Protein AF-0000000080644987 (afdb_homodimer)

Radius of gyration: 19.88 Å; Cα contacts (8 Å, |Δi|>4): 165; chains: 2; bounding box: 46×62×39 Å

Organism: NCBI:txid498743

Nearest PDB structures (foldseek):
  6b87-assembly2_B-3  TM=3.439E-01  e=6.014E+00  synthetic construct
  6b87-assembly1_A-2  TM=3.405E-01  e=9.054E+00  synthetic construct
  6b87-assembly2_B-3  TM=3.438E-01  e=4.815E+00  synthetic construct
  6b87-assembly1_A-2  TM=3.385E-01  e=9.061E+00  synthetic construct

Solvent-accessible surface area (backbone atoms only — not comparable to full-atom values): 11411 Å² total; per-residue (Å²): 131,55,68,70,54,46,42,52,50,42,54,51,45,49,51,49,51,52,50,44,52,52,49,50,50,53,46,50,52,51,50,25,54,47,53,39,51,37,57,75,67,53,33,42,52,71,72,74,27,94,40,66,68,58,43,36,51,75,70,68,41,55,65,72,57,52,53,49,33,42,55,53,44,52,33,37,76,68,69,76,36,54,71,66,54,39,71,72,64,34,65,70,55,50,52,49,53,54,52,56,68,71,96,131,58,67,70,56,47,42,54,48,41,55,51,47,50,51,49,52,52,51,46,53,52,50,52,50,53,46,51,51,52,50,22,55,47,52,40,53,35,57,76,68,51,30,44,53,71,72,75,27,94,38,66,67,56,42,36,54,75,71,70,40,55,66,72,56,52,53,49,34,40,54,53,44,53,33,37,76,68,68,73,37,54,72,68,54,41,72,72,63,34,65,70,55,50,51,50,54,56,54,54,68,73,98

Sequence (206 aa):
MDKKANITTIANLKRGLNKSALFDINNKIQRMKILYEIKQKELSKYDDFANFSDFIKFFEVAKSKAYTYLKIYEKVLDSKVSIDKIKKVGLKRILKDIEGKNSMDKKANITTIANLKRGLNKSALFDINNKIQRMKILYEIKQKELSKYDDFANFSDFIKFFEVAKSKAYTYLKIYEKVLDSKVSIDKIKKVGLKRILKDIEGKNS

Secondary structure (DSSP, 8-state):
--HHHHHHHHHHHHHHHHHHHHHHHHHHHHHHHHHHHHHHTTGGGGGT-SSHHHHHHHTT--HHHHHHHHHHHHHHHTTSS-HHHHHHH-HHHHHHHHHHHH-/--HHHHHHHHHHHHHHHHHHHHHHHHHHHHHHHHHHHHHHTTGGGGGT-SSHHHHHHHTT--HHHHHHHHHHHHHHHTTSS-HHHHHHH-HHHHHHHHHHH--

Structure (mmCIF, N/CA/C/O backbone):
data_AF-0000000080644987-model_v1
#
loop_
_entity.id
_entity.type
_entity.pdbx_description
1 polymer 'Putative plasmid partition protein'
#
loop_
_atom_site.group_PDB
_atom_site.id
_atom_site.type_symbol
_atom_site.label_atom_id
_atom_site.label_alt_id
_atom_site.label_comp_id
_atom_site.label_asym_id
_atom_site.label_entity_id
_atom_site.label_seq_id
_atom_site.pdbx_PDB_ins_code
_atom_site.Cartn_x
_atom_site.Cartn_y
_atom_site.Cartn_z
_atom_site.occupancy
_atom_site.B_iso_or_equiv
_atom_site.auth_seq_id
_atom_site.auth_comp_id
_atom_site.auth_asym_id
_atom_site.auth_atom_id
_atom_site.pdbx_PDB_model_num
ATOM 1 N N . MET A 1 1 ? -4.422 28.156 12.359 1 64.31 1 MET A N 1
ATOM 2 C CA . MET A 1 1 ? -3.887 27.203 13.32 1 64.31 1 MET A CA 1
ATOM 3 C C . MET A 1 1 ? -2.57 27.688 13.906 1 64.31 1 MET A C 1
ATOM 5 O O . MET A 1 1 ? -1.829 28.422 13.25 1 64.31 1 MET A O 1
ATOM 9 N N . ASP A 1 2 ? -2.381 27.422 15.188 1 87.25 2 ASP A N 1
ATOM 10 C CA . ASP A 1 2 ? -1.232 27.828 15.992 1 87.25 2 ASP A CA 1
ATOM 11 C C . ASP A 1 2 ? 0.058 27.203 15.453 1 87.25 2 ASP A C 1
ATOM 13 O O . ASP A 1 2 ? 0.064 26.062 15 1 87.25 2 ASP A O 1
ATOM 17 N N . LYS A 1 3 ? 1.029 28.062 15.281 1 89.94 3 LYS A N 1
ATOM 18 C CA . LYS A 1 3 ? 2.336 27.641 14.773 1 89.94 3 LYS A CA 1
ATOM 19 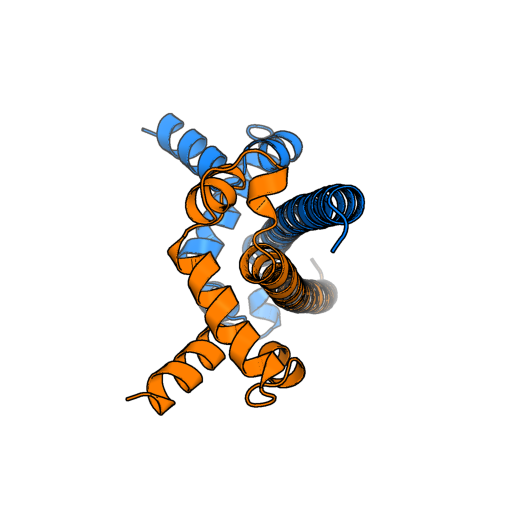C C . LYS A 1 3 ? 2.812 26.375 15.469 1 89.94 3 LYS A C 1
ATOM 21 O O . LYS A 1 3 ? 3.312 25.453 14.82 1 89.94 3 LYS A O 1
ATOM 26 N N . LYS A 1 4 ? 2.686 26.422 16.734 1 91.25 4 LYS A N 1
ATOM 27 C CA . LYS A 1 4 ? 3.109 25.266 17.531 1 91.25 4 LYS A CA 1
ATOM 28 C C . LYS A 1 4 ? 2.316 24.016 17.141 1 91.25 4 LYS A C 1
ATOM 30 O O . LYS A 1 4 ? 2.879 22.922 17.047 1 91.25 4 LYS A O 1
ATOM 35 N N . ALA A 1 5 ? 1.144 24.141 16.875 1 93.31 5 ALA A N 1
ATOM 36 C CA . ALA A 1 5 ? 0.275 23.031 16.469 1 93.31 5 ALA A CA 1
ATOM 37 C C . ALA A 1 5 ? 0.643 22.516 15.086 1 93.31 5 ALA A C 1
ATOM 39 O O . ALA A 1 5 ? 0.653 21.312 14.844 1 93.31 5 ALA A O 1
ATOM 40 N N . ASN A 1 6 ? 0.993 23.406 14.242 1 93.38 6 ASN A N 1
ATOM 41 C CA . ASN A 1 6 ? 1.38 23.031 12.883 1 93.38 6 ASN A CA 1
ATOM 42 C C . ASN A 1 6 ? 2.713 22.297 12.867 1 93.38 6 ASN A C 1
ATOM 44 O O . ASN A 1 6 ? 2.893 21.359 12.086 1 93.38 6 ASN A O 1
ATOM 48 N N . ILE A 1 7 ? 3.561 22.625 13.82 1 94.81 7 ILE A N 1
ATOM 49 C CA . ILE A 1 7 ? 4.855 21.969 13.945 1 94.81 7 ILE A CA 1
ATOM 50 C C . ILE A 1 7 ? 4.66 20.531 14.438 1 94.81 7 ILE A C 1
ATOM 52 O O . ILE A 1 7 ? 5.254 19.594 13.906 1 94.81 7 ILE A O 1
ATOM 56 N N . THR A 1 8 ? 3.816 20.469 15.32 1 95.81 8 THR A N 1
ATOM 57 C CA . THR A 1 8 ? 3.529 19.141 15.852 1 95.81 8 THR A CA 1
ATOM 58 C C . THR A 1 8 ? 2.84 18.281 14.805 1 95.81 8 THR A C 1
ATOM 60 O O . THR A 1 8 ? 3.154 17.094 14.664 1 95.81 8 THR A O 1
ATOM 63 N N . THR A 1 9 ? 1.946 18.859 14.086 1 96.12 9 THR A N 1
ATOM 64 C CA . THR A 1 9 ? 1.196 18.125 13.07 1 96.12 9 THR A CA 1
ATOM 65 C C . THR A 1 9 ? 2.125 17.641 11.961 1 96.12 9 THR A C 1
ATOM 67 O O . THR A 1 9 ? 2.062 16.484 11.555 1 96.12 9 THR A O 1
ATOM 70 N N . ILE A 1 10 ? 3.115 18.516 11.492 1 95.5 10 ILE A N 1
ATOM 71 C CA . ILE A 1 10 ? 4.012 18.125 10.414 1 95.5 10 ILE A CA 1
ATOM 72 C C . ILE A 1 10 ? 4.984 17.047 10.906 1 95.5 10 ILE A C 1
ATOM 74 O O . ILE A 1 10 ? 5.324 16.125 10.164 1 95.5 10 ILE A O 1
ATOM 78 N N . ALA A 1 11 ? 5.324 17.109 12.234 1 95.88 11 ALA A N 1
ATOM 79 C CA . ALA A 1 11 ? 6.195 16.078 12.805 1 95.88 11 ALA A CA 1
ATOM 80 C C . ALA A 1 11 ? 5.512 14.719 12.797 1 95.88 11 ALA A C 1
ATOM 82 O O . ALA A 1 11 ? 6.125 13.711 12.438 1 95.88 11 ALA A O 1
ATOM 83 N N . ASN A 1 12 ? 4.246 14.727 13.102 1 97 12 ASN A N 1
ATOM 84 C CA . ASN A 1 12 ? 3.469 13.492 13.125 1 97 12 ASN A CA 1
ATOM 85 C C . ASN A 1 12 ? 3.248 12.945 11.719 1 97 12 ASN A C 1
ATOM 87 O O . ASN A 1 12 ? 3.336 11.734 11.492 1 97 12 ASN A O 1
ATOM 91 N N . LEU A 1 13 ? 2.963 13.789 10.812 1 96.88 13 LEU A N 1
ATOM 92 C CA . LEU A 1 13 ? 2.725 13.367 9.43 1 96.88 13 LEU A CA 1
ATOM 93 C C . LEU A 1 13 ? 4.004 12.844 8.789 1 96.88 13 LEU A C 1
ATOM 95 O O . LEU A 1 13 ? 3.977 11.859 8.047 1 96.88 13 LEU A O 1
ATOM 99 N N . LYS A 1 14 ? 5.094 13.438 9.141 1 95.69 14 LYS A N 1
ATOM 100 C CA . LYS A 1 14 ? 6.383 12.953 8.656 1 95.69 14 LYS A CA 1
ATOM 101 C C . LYS A 1 14 ? 6.676 11.555 9.203 1 95.69 14 LYS A C 1
ATOM 103 O O . LYS A 1 14 ? 7.172 10.695 8.477 1 95.69 14 LYS A O 1
ATOM 108 N N . ARG A 1 15 ? 6.352 11.422 10.461 1 96.25 15 ARG A N 1
ATOM 109 C CA . ARG A 1 15 ? 6.508 10.102 11.047 1 96.25 15 ARG A CA 1
ATOM 110 C C . ARG A 1 15 ? 5.629 9.078 10.336 1 96.25 15 ARG A C 1
ATOM 112 O O . ARG A 1 15 ? 6.059 7.945 10.094 1 96.25 15 ARG A O 1
ATOM 119 N N . GLY A 1 16 ? 4.465 9.492 9.961 1 96.5 16 GLY A N 1
ATOM 120 C CA . GLY A 1 16 ? 3.561 8.633 9.219 1 96.5 16 GLY A CA 1
ATOM 121 C C . GLY A 1 16 ? 4.078 8.273 7.836 1 96.5 16 GLY A C 1
ATOM 122 O O . GLY A 1 16 ? 3.943 7.133 7.391 1 96.5 16 GLY A O 1
ATOM 123 N N . LEU A 1 17 ? 4.723 9.211 7.188 1 96.12 17 LEU A N 1
ATOM 124 C CA . LEU A 1 17 ? 5.309 8.977 5.871 1 96.12 17 LEU A CA 1
ATOM 125 C C . LEU A 1 17 ? 6.469 7.992 5.965 1 96.12 17 LEU A C 1
ATOM 127 O O . LEU A 1 17 ? 6.586 7.086 5.141 1 96.12 17 LEU A O 1
ATOM 131 N N . ASN A 1 18 ? 7.262 8.227 6.984 1 94.38 18 ASN A N 1
ATOM 132 C CA . ASN A 1 18 ? 8.383 7.32 7.195 1 94.38 18 ASN A CA 1
ATOM 133 C C . ASN A 1 18 ? 7.914 5.902 7.488 1 94.38 18 ASN A C 1
ATOM 135 O O . ASN A 1 18 ? 8.477 4.934 6.965 1 94.38 18 ASN A O 1
ATOM 139 N N . LYS A 1 19 ? 6.922 5.785 8.281 1 95.75 19 LYS A N 1
ATOM 140 C CA . LYS A 1 19 ? 6.355 4.477 8.594 1 95.75 19 LYS A CA 1
ATOM 141 C C . LYS A 1 19 ? 5.781 3.814 7.344 1 95.75 19 LYS A C 1
ATOM 143 O O . LYS A 1 19 ? 5.953 2.613 7.133 1 95.75 19 LYS A O 1
ATOM 148 N N . SER A 1 20 ? 5.113 4.594 6.559 1 95.06 20 SER A N 1
ATOM 149 C CA . SER A 1 20 ? 4.539 4.09 5.316 1 95.06 20 SER A CA 1
ATOM 150 C C . SER A 1 20 ? 5.621 3.59 4.367 1 95.06 20 SER A C 1
ATOM 152 O O . SER A 1 20 ? 5.441 2.574 3.691 1 95.06 20 SER A O 1
ATOM 154 N N . ALA A 1 21 ? 6.711 4.254 4.289 1 93.75 21 ALA A N 1
ATOM 155 C CA . ALA A 1 21 ? 7.824 3.84 3.438 1 93.75 21 ALA A CA 1
ATOM 156 C C . ALA A 1 21 ? 8.422 2.521 3.92 1 93.75 21 ALA A C 1
ATOM 158 O O . ALA A 1 21 ? 8.734 1.641 3.113 1 93.75 21 ALA A O 1
ATOM 159 N N . LEU A 1 22 ? 8.523 2.453 5.238 1 94.31 22 LEU A N 1
ATOM 160 C CA . LEU A 1 22 ? 9.047 1.216 5.809 1 94.31 22 LEU A CA 1
ATOM 161 C C . LEU A 1 22 ? 8.094 0.054 5.555 1 94.31 22 LEU A C 1
ATOM 163 O O . LEU A 1 22 ? 8.531 -1.054 5.234 1 94.31 22 LEU A O 1
ATOM 167 N N . PHE A 1 23 ? 6.836 0.283 5.684 1 95.75 23 PHE A N 1
ATOM 168 C CA . PHE A 1 23 ? 5.824 -0.73 5.402 1 95.75 23 PHE A CA 1
ATOM 169 C C . PHE A 1 23 ? 5.902 -1.184 3.951 1 95.75 23 PHE A C 1
ATOM 171 O O . PHE A 1 23 ? 5.789 -2.377 3.66 1 95.75 23 PHE A O 1
ATOM 178 N N . ASP A 1 24 ? 6.098 -0.239 3.082 1 96.06 24 ASP A N 1
ATOM 179 C CA . ASP A 1 24 ? 6.211 -0.543 1.658 1 96.06 24 ASP A CA 1
ATOM 180 C C . ASP A 1 24 ? 7.387 -1.481 1.391 1 96.06 24 ASP A C 1
ATOM 182 O O . ASP A 1 24 ? 7.238 -2.486 0.691 1 96.06 24 ASP A O 1
ATOM 186 N N . ILE A 1 25 ? 8.516 -1.214 1.954 1 96.62 25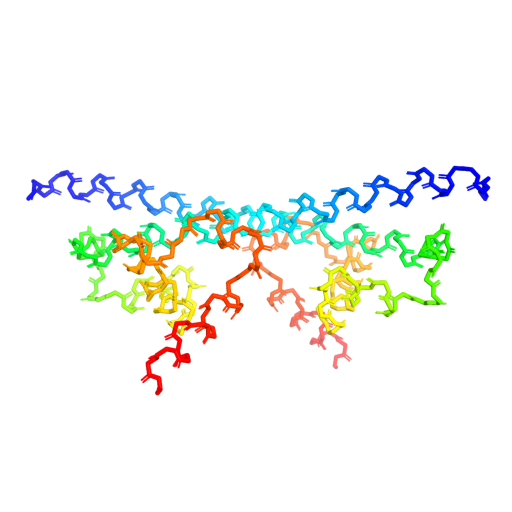 ILE A N 1
ATOM 187 C CA . ILE A 1 25 ? 9.719 -2 1.724 1 96.62 25 ILE A CA 1
ATOM 188 C C . ILE A 1 25 ? 9.547 -3.396 2.316 1 96.62 25 ILE A C 1
ATOM 190 O O . ILE A 1 25 ? 9.914 -4.395 1.692 1 96.62 25 ILE A O 1
ATOM 194 N N . ASN A 1 26 ? 8.945 -3.457 3.537 1 97.06 26 ASN A N 1
ATOM 195 C CA . ASN A 1 26 ? 8.711 -4.754 4.164 1 97.06 26 ASN A CA 1
ATOM 196 C C . ASN A 1 26 ? 7.734 -5.598 3.352 1 97.06 26 ASN A C 1
ATOM 198 O O . ASN A 1 26 ? 7.898 -6.812 3.24 1 97.06 26 ASN A O 1
ATOM 202 N N . ASN A 1 27 ? 6.75 -4.938 2.85 1 97.25 27 ASN A N 1
ATOM 203 C CA . ASN A 1 27 ? 5.785 -5.625 1.999 1 97.25 27 ASN A CA 1
ATOM 204 C C . ASN A 1 27 ? 6.441 -6.172 0.733 1 97.25 27 ASN A C 1
ATOM 206 O O . ASN A 1 27 ? 6.156 -7.293 0.314 1 97.25 27 ASN A O 1
ATOM 210 N N . LYS A 1 28 ? 7.34 -5.457 0.137 1 97.19 28 LYS A N 1
ATOM 211 C CA . LYS A 1 28 ? 8.055 -5.883 -1.062 1 97.19 28 LYS A CA 1
ATOM 212 C C . LYS A 1 28 ? 8.969 -7.066 -0.765 1 97.19 28 LYS A C 1
ATOM 214 O O . LYS A 1 28 ? 9.055 -8.008 -1.561 1 97.19 28 LYS A O 1
ATOM 219 N N . ILE A 1 29 ? 9.586 -7.023 0.383 1 98 29 ILE A N 1
ATOM 220 C CA . ILE A 1 29 ? 10.453 -8.125 0.79 1 98 29 ILE A CA 1
ATOM 221 C C . ILE A 1 29 ? 9.633 -9.391 0.972 1 98 29 ILE A C 1
ATOM 223 O O . ILE A 1 29 ? 10.031 -10.469 0.526 1 98 29 ILE A O 1
ATOM 227 N N . GLN A 1 30 ? 8.508 -9.266 1.562 1 97.56 30 GLN A N 1
ATOM 228 C CA . GLN A 1 30 ? 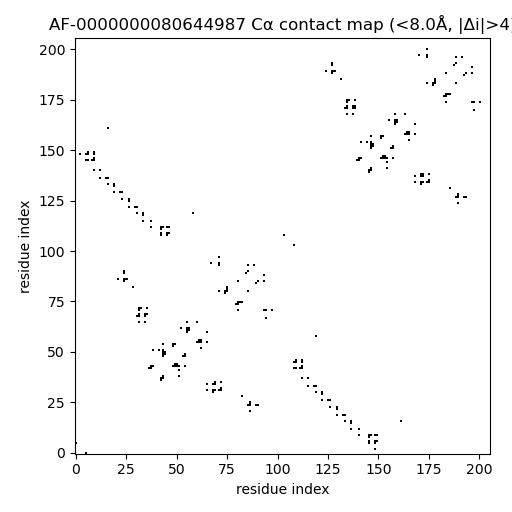7.613 -10.406 1.722 1 97.56 30 GLN A CA 1
ATOM 229 C C . GLN A 1 30 ? 7.18 -10.961 0.367 1 97.56 30 GLN A C 1
ATOM 231 O O . GLN A 1 30 ? 7.137 -12.172 0.17 1 97.56 30 GLN A O 1
ATOM 236 N N . ARG A 1 31 ? 6.883 -10.094 -0.557 1 97.44 31 ARG A N 1
ATOM 237 C CA . ARG A 1 31 ? 6.477 -10.516 -1.894 1 97.44 31 ARG A CA 1
ATOM 238 C C . ARG A 1 31 ? 7.609 -11.234 -2.611 1 97.44 31 ARG A C 1
ATOM 240 O O . ARG A 1 31 ? 7.379 -12.219 -3.32 1 97.44 31 ARG A O 1
ATOM 247 N N . MET A 1 32 ? 8.805 -10.773 -2.402 1 98.12 32 MET A N 1
ATOM 248 C CA . MET A 1 32 ? 9.969 -11.43 -2.984 1 98.12 32 MET A CA 1
ATOM 249 C C . MET A 1 32 ? 10.078 -12.875 -2.498 1 98.12 32 ME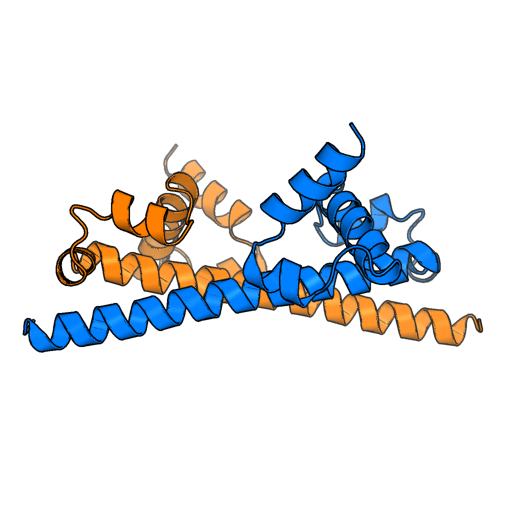T A C 1
ATOM 251 O O . MET A 1 32 ? 10.281 -13.789 -3.299 1 98.12 32 MET A O 1
ATOM 255 N N . LYS A 1 33 ? 9.883 -13.016 -1.229 1 98.06 33 LYS A N 1
ATOM 256 C CA . LYS A 1 33 ? 9.969 -14.344 -0.625 1 98.06 33 LYS A CA 1
ATOM 257 C C . LYS A 1 33 ? 8.898 -15.273 -1.183 1 98.06 33 LYS A C 1
ATOM 259 O O . LY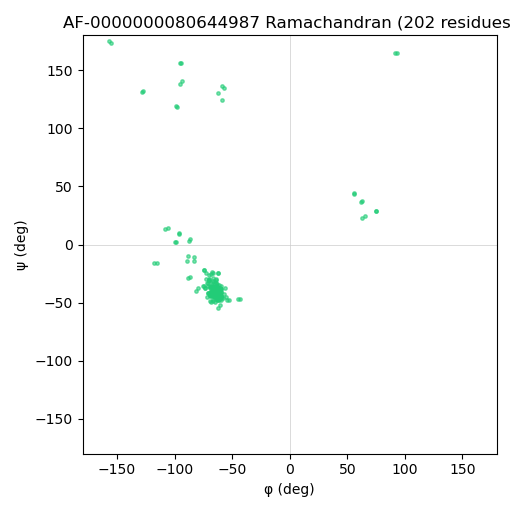S A 1 33 ? 9.188 -16.422 -1.546 1 98.06 33 LYS A O 1
ATOM 264 N N . ILE A 1 34 ? 7.723 -14.766 -1.276 1 98.44 34 ILE A N 1
ATOM 265 C CA . ILE A 1 34 ? 6.582 -15.547 -1.734 1 98.44 34 ILE A CA 1
ATOM 266 C C . ILE A 1 34 ? 6.789 -15.961 -3.189 1 98.44 34 ILE A C 1
ATOM 268 O O . ILE A 1 34 ? 6.656 -17.141 -3.533 1 98.44 34 ILE A O 1
ATOM 272 N N . LEU A 1 35 ? 7.141 -15.039 -4.043 1 98.31 35 LEU A N 1
ATOM 273 C CA . LEU A 1 35 ? 7.32 -15.305 -5.465 1 98.31 35 LEU A CA 1
ATOM 274 C C . LEU A 1 35 ? 8.469 -16.281 -5.691 1 98.31 35 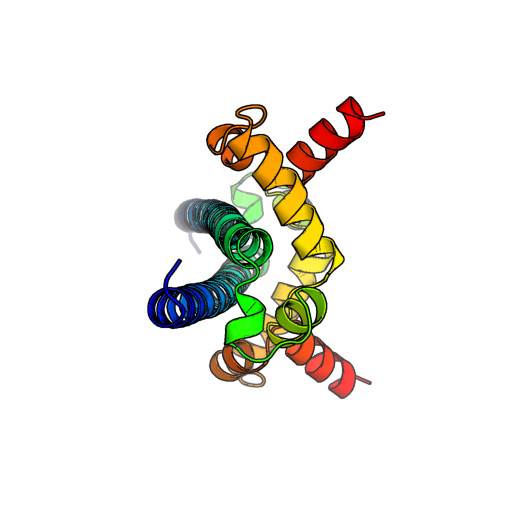LEU A C 1
ATOM 276 O O . LEU A 1 35 ? 8.391 -17.156 -6.559 1 98.31 35 LEU A O 1
ATOM 280 N N . TYR A 1 36 ? 9.477 -16.125 -4.918 1 98.44 36 TYR A N 1
ATOM 281 C CA . TYR A 1 36 ? 10.617 -17.016 -5.047 1 98.44 36 TYR A CA 1
ATOM 282 C C . TYR A 1 36 ? 10.219 -18.453 -4.73 1 98.44 36 TYR A C 1
ATOM 284 O O . TYR A 1 36 ? 10.555 -19.375 -5.477 1 98.44 36 TYR A O 1
ATOM 292 N N . GLU A 1 37 ? 9.547 -18.625 -3.699 1 97.75 37 GLU A N 1
ATOM 293 C CA . GLU A 1 37 ? 9.133 -19.969 -3.312 1 97.75 37 GLU A CA 1
ATOM 294 C C . GLU A 1 37 ? 8.219 -20.594 -4.367 1 97.75 37 GLU A C 1
ATOM 296 O O . GLU A 1 37 ? 8.383 -21.75 -4.727 1 97.75 37 GLU A O 1
ATOM 301 N N . ILE A 1 38 ? 7.293 -19.797 -4.832 1 97.88 38 ILE A N 1
ATOM 302 C CA . ILE A 1 38 ? 6.363 -20.297 -5.844 1 97.88 38 ILE A CA 1
ATOM 303 C C . ILE A 1 38 ? 7.133 -20.734 -7.086 1 97.88 38 ILE A C 1
ATOM 305 O O . ILE A 1 38 ? 6.871 -21.797 -7.645 1 97.88 38 ILE A O 1
ATOM 309 N N . LYS A 1 39 ? 8.023 -19.922 -7.492 1 97.44 39 LYS A N 1
ATOM 310 C CA . LYS A 1 39 ? 8.781 -20.219 -8.703 1 97.44 39 LYS A CA 1
ATOM 311 C C . LYS A 1 39 ? 9.719 -21.406 -8.492 1 97.44 39 LYS A C 1
ATOM 313 O O . LYS A 1 39 ? 9.75 -22.328 -9.305 1 97.44 39 LYS A O 1
ATOM 318 N N . GLN A 1 40 ? 10.469 -21.406 -7.445 1 95.81 40 GLN A N 1
ATOM 319 C CA . GLN A 1 40 ? 11.5 -22.406 -7.188 1 95.81 40 GLN A CA 1
ATOM 320 C C . GLN A 1 40 ? 10.891 -23.797 -7.066 1 95.81 40 GLN A C 1
ATOM 322 O O . GLN A 1 40 ? 11.445 -24.766 -7.586 1 95.81 40 GLN A O 1
ATOM 327 N N . LYS A 1 41 ? 9.789 -23.891 -6.508 1 95.12 41 LYS A N 1
ATOM 328 C CA . LYS A 1 41 ? 9.172 -25.188 -6.273 1 95.12 41 LYS A CA 1
ATOM 329 C C . LYS A 1 41 ? 8.109 -25.484 -7.328 1 95.12 41 LYS A C 1
ATOM 331 O O . LYS A 1 41 ? 7.363 -26.469 -7.203 1 95.12 41 LYS A O 1
ATOM 336 N N . GLU A 1 42 ? 7.922 -24.578 -8.32 1 96.12 42 GLU A N 1
ATOM 337 C CA . GLU A 1 42 ? 6.961 -24.719 -9.414 1 96.12 42 GLU A CA 1
ATOM 338 C C . GLU A 1 42 ? 5.547 -24.938 -8.883 1 96.12 42 GLU A C 1
ATOM 340 O O . GLU A 1 42 ? 4.816 -25.797 -9.367 1 96.12 42 GLU A O 1
ATOM 345 N N . LEU A 1 43 ? 5.176 -24.156 -7.883 1 96.44 43 LEU A N 1
ATOM 346 C CA . LEU A 1 43 ? 3.934 -24.375 -7.152 1 96.44 43 LEU A CA 1
ATOM 347 C C . LEU A 1 43 ? 2.729 -23.938 -7.977 1 96.44 43 LEU A C 1
ATOM 349 O O . LEU A 1 43 ? 1.604 -24.375 -7.723 1 96.44 43 LEU A O 1
ATOM 353 N N . SER A 1 44 ? 2.857 -23.109 -8.914 1 94.25 44 SER A N 1
ATOM 354 C CA . SER A 1 44 ? 1.751 -22.609 -9.719 1 94.25 44 SER A CA 1
ATOM 355 C C . SER A 1 44 ? 1.07 -23.734 -10.484 1 94.25 44 SER A C 1
ATOM 357 O O . SER A 1 44 ? -0.115 -23.641 -10.812 1 94.25 44 SER A O 1
ATOM 359 N N . LYS A 1 45 ? 1.756 -24.781 -10.727 1 94.62 45 LYS A N 1
ATOM 360 C CA . LYS A 1 45 ? 1.209 -25.922 -11.461 1 94.62 45 LYS A CA 1
ATOM 361 C C . LYS A 1 45 ? 0.121 -26.625 -10.648 1 94.62 45 LYS A C 1
ATOM 363 O O . LYS A 1 45 ? -0.805 -27.203 -11.219 1 94.62 45 LYS A O 1
ATOM 368 N N . TYR A 1 46 ? 0.142 -26.484 -9.398 1 92.94 46 TYR A N 1
ATOM 369 C CA . TYR A 1 46 ? -0.838 -27.109 -8.516 1 92.94 46 TYR A CA 1
ATOM 370 C C . TYR A 1 46 ? -2.105 -26.266 -8.43 1 92.94 46 TYR A C 1
ATOM 372 O O . TYR A 1 46 ? -3.107 -26.703 -7.852 1 92.94 46 TYR A O 1
ATOM 380 N N . ASP A 1 47 ? -1.97 -25.094 -8.891 1 91.06 47 ASP A N 1
ATOM 381 C CA . ASP A 1 47 ? -3.123 -24.219 -9.008 1 91.06 47 ASP A CA 1
ATOM 382 C C . ASP A 1 47 ? -3.566 -24.078 -10.461 1 91.06 47 ASP A C 1
ATOM 384 O O . ASP A 1 47 ? -4.203 -23.078 -10.828 1 91.06 47 ASP A O 1
ATOM 388 N N . ASP A 1 48 ? -3.131 -24.875 -11.344 1 90.88 48 ASP A N 1
ATOM 389 C CA . ASP A 1 48 ? -3.559 -25.062 -12.719 1 90.88 48 ASP A CA 1
ATOM 390 C C . ASP A 1 48 ? -3.078 -23.922 -13.609 1 90.88 48 ASP A C 1
ATOM 392 O O . ASP A 1 48 ? -3.783 -23.516 -14.531 1 90.88 48 ASP A O 1
ATOM 396 N N . PHE A 1 49 ? -2.018 -23.406 -13.219 1 94.69 49 PHE A N 1
ATOM 397 C CA . PHE A 1 49 ? -1.356 -22.5 -14.141 1 94.69 49 PHE A CA 1
ATOM 398 C C . PHE A 1 49 ? -0.311 -23.219 -14.977 1 94.69 49 PHE A C 1
ATOM 400 O O . PHE A 1 49 ? 0.405 -24.094 -14.469 1 94.69 49 PHE A O 1
ATOM 407 N N . ALA A 1 50 ? -0.255 -22.828 -16.25 1 92.62 50 ALA A N 1
ATOM 408 C CA . ALA A 1 50 ? 0.676 -23.484 -17.172 1 92.62 50 ALA A CA 1
ATOM 409 C C . ALA A 1 50 ? 2.121 -23.141 -16.828 1 92.62 50 ALA A C 1
ATOM 411 O O . ALA A 1 50 ? 3.018 -23.969 -16.969 1 92.62 50 ALA A O 1
ATOM 412 N N . ASN A 1 51 ? 2.285 -21.922 -16.391 1 95 51 ASN A N 1
ATOM 413 C CA . ASN A 1 51 ? 3.623 -21.453 -16.031 1 95 51 ASN A CA 1
ATOM 414 C C . ASN A 1 51 ? 3.568 -20.281 -15.062 1 95 51 ASN A C 1
ATOM 416 O O . ASN A 1 51 ? 2.488 -19.781 -14.75 1 95 51 ASN A O 1
ATOM 420 N N . PHE A 1 52 ? 4.777 -19.891 -14.617 1 96.5 52 PHE A N 1
ATOM 421 C CA . PHE A 1 52 ? 4.918 -18.844 -13.625 1 96.5 52 PHE A CA 1
ATOM 422 C C . PHE A 1 52 ? 4.418 -17.516 -14.172 1 96.5 52 PHE A C 1
ATOM 424 O O . PHE A 1 52 ? 3.742 -16.75 -13.469 1 96.5 52 PHE A O 1
ATOM 431 N N . SER A 1 53 ? 4.625 -17.25 -15.398 1 95.75 53 SER A N 1
ATOM 432 C CA . SER A 1 53 ? 4.227 -15.992 -16.031 1 95.75 53 SER A CA 1
ATOM 433 C C . SER A 1 53 ? 2.711 -15.82 -16.031 1 95.75 53 SER A C 1
ATOM 435 O O . SER A 1 53 ? 2.205 -14.734 -15.75 1 95.75 53 SER A O 1
ATOM 437 N N . ASP A 1 54 ? 2.033 -16.891 -16.234 1 95.69 54 ASP A N 1
ATOM 438 C CA . ASP A 1 54 ? 0.575 -16.844 -16.188 1 95.69 54 ASP A CA 1
ATOM 439 C C . ASP A 1 54 ? 0.069 -16.562 -14.781 1 95.69 54 ASP A C 1
ATOM 441 O O . ASP A 1 54 ? -0.912 -15.844 -14.594 1 95.69 54 ASP A O 1
ATOM 445 N N . PHE A 1 55 ? 0.75 -17.203 -13.898 1 97.19 55 PHE A N 1
ATOM 446 C CA . PHE A 1 55 ? 0.386 -17.031 -12.492 1 97.19 55 PHE A CA 1
ATOM 447 C C . PHE A 1 55 ? 0.522 -15.578 -12.07 1 97.19 55 PHE A C 1
ATOM 449 O O . PHE A 1 55 ? -0.429 -14.984 -11.555 1 97.19 55 PHE A O 1
ATOM 456 N N . ILE A 1 56 ? 1.673 -14.945 -12.32 1 96.69 56 ILE A N 1
ATOM 457 C CA . ILE A 1 56 ? 1.906 -13.594 -11.828 1 96.69 56 ILE A CA 1
ATOM 458 C C . ILE A 1 56 ? 1.018 -12.609 -12.586 1 96.69 56 ILE A C 1
ATOM 460 O O . ILE A 1 56 ? 0.576 -11.602 -12.016 1 96.69 56 ILE A O 1
ATOM 464 N N . LYS A 1 57 ? 0.644 -12.922 -13.789 1 93.19 57 LYS A N 1
ATOM 465 C CA . LYS A 1 57 ? -0.315 -12.109 -14.523 1 93.19 57 LYS A CA 1
ATOM 466 C C . LYS A 1 57 ? -1.682 -12.117 -13.844 1 93.19 57 LYS A C 1
ATOM 468 O O . LYS A 1 57 ? -2.324 -11.07 -13.711 1 93.19 57 LYS A O 1
ATOM 473 N N . PHE A 1 58 ? -2.107 -13.281 -13.406 1 92.56 58 PHE A N 1
ATOM 474 C CA . PHE A 1 58 ? -3.393 -13.445 -12.734 1 92.56 58 PHE A CA 1
ATOM 475 C C . PHE A 1 58 ? -3.441 -12.625 -11.453 1 92.56 58 PHE A C 1
ATOM 477 O O . PHE A 1 58 ? -4.465 -12.008 -11.141 1 92.56 58 PHE A O 1
ATOM 484 N N . PHE A 1 59 ? -2.336 -12.523 -10.812 1 91.31 59 PHE A N 1
ATOM 485 C CA . PHE A 1 59 ? -2.271 -11.812 -9.539 1 91.31 59 PHE A CA 1
ATOM 486 C C . PHE A 1 59 ? -1.812 -10.375 -9.742 1 91.31 59 PHE A C 1
ATOM 488 O O . PHE A 1 59 ? -1.445 -9.688 -8.789 1 91.31 59 PHE A O 1
ATOM 495 N N . GLU A 1 60 ? -1.749 -9.992 -10.977 1 88.88 60 GLU A N 1
ATOM 496 C CA . GLU A 1 60 ? -1.5 -8.609 -11.375 1 88.88 60 GLU A CA 1
ATOM 497 C C . GLU A 1 60 ? -0.13 -8.133 -10.898 1 88.88 60 GLU A C 1
ATOM 499 O O . GLU A 1 60 ? 0.009 -7.008 -10.422 1 88.88 60 GLU A O 1
ATOM 504 N N . VAL A 1 61 ? 0.803 -9.047 -10.953 1 92.88 61 VAL A N 1
ATOM 505 C CA . VAL A 1 61 ? 2.203 -8.688 -10.758 1 92.88 61 VAL A CA 1
ATOM 506 C C . VAL A 1 61 ? 2.891 -8.547 -12.117 1 92.88 61 VAL A C 1
ATOM 508 O O . VAL A 1 61 ? 2.91 -9.492 -12.906 1 92.88 61 VAL A O 1
ATOM 511 N N . ALA A 1 62 ? 3.396 -7.344 -12.367 1 92.81 62 ALA A N 1
ATOM 512 C CA . ALA A 1 62 ? 4.121 -7.145 -13.617 1 92.81 62 ALA A CA 1
ATOM 513 C C . ALA A 1 62 ? 5.309 -8.094 -13.719 1 92.81 62 ALA A C 1
ATOM 515 O O . ALA A 1 62 ? 6.023 -8.312 -12.734 1 92.81 62 ALA A O 1
ATOM 516 N N . LYS A 1 63 ? 5.457 -8.664 -14.914 1 95.31 63 LYS A N 1
ATOM 517 C CA . LYS A 1 63 ? 6.531 -9.625 -15.156 1 95.31 63 LYS A CA 1
ATOM 518 C C . LYS A 1 63 ? 7.891 -9.031 -14.789 1 95.31 63 LYS A C 1
ATOM 520 O O . LYS A 1 63 ? 8.68 -9.672 -14.086 1 95.31 63 LYS A O 1
ATOM 525 N N . SER A 1 64 ? 8.188 -7.797 -15.25 1 95.25 64 SER A N 1
ATOM 526 C CA . SER A 1 64 ? 9.469 -7.152 -14.984 1 95.25 64 SER A CA 1
ATOM 527 C C . SER A 1 64 ? 9.703 -6.988 -13.492 1 95.25 64 SER A C 1
ATOM 529 O O . SER A 1 64 ? 10.805 -7.25 -13 1 95.25 64 SER A O 1
ATOM 531 N N . LYS A 1 65 ? 8.711 -6.621 -12.703 1 94.69 65 LYS A N 1
ATOM 532 C CA . LYS A 1 65 ? 8.812 -6.473 -11.258 1 94.69 65 LYS A CA 1
ATOM 533 C C . LYS A 1 65 ? 9.07 -7.816 -10.578 1 94.69 65 LYS A C 1
ATOM 535 O O . LYS A 1 65 ? 9.93 -7.922 -9.703 1 94.69 65 LYS A O 1
ATOM 540 N N . ALA A 1 66 ? 8.258 -8.867 -11.062 1 97.25 66 ALA A N 1
ATOM 541 C CA . ALA A 1 66 ? 8.422 -10.195 -10.484 1 97.25 66 ALA A CA 1
ATOM 542 C C . ALA A 1 66 ? 9.852 -10.695 -10.648 1 97.25 66 ALA A C 1
ATOM 544 O O . ALA A 1 66 ? 10.453 -11.203 -9.703 1 97.25 66 ALA A O 1
ATOM 545 N N . TYR A 1 67 ? 10.406 -10.547 -11.82 1 96.5 67 TYR A N 1
ATOM 546 C CA . TYR A 1 67 ? 11.742 -11.078 -12.078 1 96.5 67 TYR A CA 1
ATOM 547 C C . TYR A 1 67 ? 12.805 -10.25 -11.375 1 96.5 67 TYR A C 1
ATOM 549 O O . TYR A 1 67 ? 13.844 -10.773 -10.969 1 96.5 67 TYR A O 1
ATOM 557 N N . THR A 1 68 ? 12.602 -8.945 -11.164 1 97 68 THR A N 1
ATOM 558 C CA . THR A 1 68 ? 13.477 -8.125 -10.336 1 97 68 THR A CA 1
ATOM 559 C C . THR A 1 68 ? 13.469 -8.617 -8.891 1 97 68 THR A C 1
ATOM 561 O O . THR A 1 68 ? 14.523 -8.742 -8.266 1 97 68 THR A O 1
ATOM 564 N N . TYR A 1 69 ? 12.273 -8.836 -8.414 1 97.88 69 TYR A N 1
ATOM 565 C CA . TYR A 1 69 ? 12.148 -9.375 -7.066 1 97.88 69 TYR A CA 1
ATOM 566 C C . TYR A 1 69 ? 12.93 -10.672 -6.922 1 97.88 69 TYR A C 1
ATOM 568 O O . TYR A 1 69 ? 13.656 -10.867 -5.945 1 97.88 69 TYR A O 1
ATOM 576 N N . LEU A 1 70 ? 12.797 -11.586 -7.934 1 98.31 70 LEU A N 1
ATOM 577 C CA . LEU A 1 70 ? 13.492 -12.859 -7.898 1 98.31 70 LEU A CA 1
ATOM 578 C C . LEU A 1 70 ? 15.008 -12.656 -7.895 1 98.31 70 LEU A C 1
ATOM 580 O O . LEU A 1 70 ? 15.727 -13.297 -7.121 1 98.31 70 LEU A O 1
ATOM 584 N N . LYS A 1 71 ? 15.453 -11.695 -8.734 1 97.25 71 LYS A N 1
ATOM 585 C CA . LYS A 1 71 ? 16.875 -11.406 -8.844 1 97.25 71 LYS A CA 1
ATOM 586 C C . LYS A 1 71 ? 17.438 -10.891 -7.52 1 97.25 71 LYS A C 1
ATOM 588 O O . LYS A 1 71 ? 18.469 -11.367 -7.051 1 97.25 71 LYS A O 1
ATOM 593 N N . ILE A 1 72 ? 16.781 -10.039 -6.867 1 98.44 72 ILE A N 1
ATOM 594 C CA . ILE A 1 72 ? 17.234 -9.453 -5.609 1 98.44 72 ILE A CA 1
ATOM 595 C C . ILE A 1 72 ? 17.219 -10.516 -4.508 1 98.44 72 ILE A C 1
ATOM 597 O O . ILE A 1 72 ? 18.172 -10.648 -3.748 1 98.44 72 ILE A O 1
ATOM 601 N N . TYR A 1 73 ? 16.188 -11.234 -4.488 1 98.31 73 TYR A N 1
ATOM 602 C CA . TYR A 1 73 ? 16.047 -12.203 -3.404 1 98.31 73 TYR A CA 1
ATOM 603 C C . TYR A 1 73 ? 17.094 -13.305 -3.525 1 98.31 73 TYR A C 1
ATOM 605 O O . TYR A 1 73 ? 17.578 -13.82 -2.516 1 98.31 73 TYR A O 1
ATOM 613 N N . GLU A 1 74 ? 17.406 -13.703 -4.703 1 98.06 74 GLU A N 1
ATOM 614 C CA . GLU A 1 74 ? 18.484 -14.68 -4.902 1 98.06 74 GLU A CA 1
ATOM 615 C C . GLU A 1 74 ? 19.781 -14.188 -4.293 1 98.06 74 GLU A C 1
ATOM 617 O O . GLU A 1 74 ? 20.547 -14.969 -3.717 1 98.06 74 GLU A O 1
ATOM 622 N N . LYS A 1 75 ? 20.047 -12.844 -4.395 1 97.94 75 LYS A N 1
ATOM 623 C CA . LYS A 1 75 ? 21.25 -12.266 -3.799 1 97.94 75 LYS A CA 1
ATOM 624 C C . LYS A 1 75 ? 21.156 -12.266 -2.275 1 97.94 75 LYS A C 1
ATOM 626 O O . LYS A 1 75 ? 22.172 -12.375 -1.59 1 97.94 75 LYS A O 1
ATOM 631 N N . VAL A 1 76 ? 19.969 -12.164 -1.74 1 98.31 76 VAL A N 1
ATOM 632 C CA . VAL A 1 76 ? 19.766 -12.258 -0.3 1 98.31 76 VAL A CA 1
ATOM 633 C C . VAL A 1 76 ? 20.094 -13.672 0.178 1 98.31 76 VAL A C 1
ATOM 635 O O . VAL A 1 76 ? 20.828 -13.844 1.154 1 98.31 76 VAL A O 1
ATOM 638 N N . LEU A 1 77 ? 19.562 -14.625 -0.563 1 97.75 77 LEU A N 1
ATOM 639 C CA . LEU A 1 77 ? 19.766 -16.016 -0.189 1 97.75 77 LEU A CA 1
ATOM 640 C C . LEU A 1 77 ? 21.25 -16.391 -0.269 1 97.75 77 LEU A C 1
ATOM 642 O O . LEU A 1 77 ? 21.734 -17.188 0.529 1 97.75 77 LEU A O 1
ATOM 646 N N . ASP A 1 78 ? 21.969 -15.727 -1.18 1 97.06 78 ASP A N 1
ATOM 647 C CA . ASP A 1 78 ? 23.391 -15.977 -1.356 1 97.06 78 ASP A CA 1
ATOM 648 C C . ASP A 1 78 ? 24.219 -15.117 -0.404 1 97.06 78 ASP A C 1
ATOM 650 O O . ASP A 1 78 ? 25.453 -15.102 -0.489 1 97.06 78 ASP A O 1
ATOM 654 N N . SER A 1 79 ? 23.562 -14.344 0.516 1 96.81 79 SER A N 1
ATOM 655 C CA . SER A 1 79 ? 24.172 -13.5 1.536 1 96.81 79 SER A CA 1
ATOM 656 C C . SER A 1 79 ? 25 -12.383 0.906 1 96.81 79 SER A C 1
ATOM 658 O O . SER A 1 79 ? 25.953 -11.875 1.523 1 96.81 79 SER A O 1
ATOM 660 N N . LYS A 1 80 ? 24.688 -12.039 -0.362 1 96.75 80 LYS A N 1
ATOM 661 C CA . LYS A 1 80 ? 25.359 -10.93 -1.036 1 96.75 80 LYS A CA 1
ATOM 662 C C . LYS A 1 80 ? 24.672 -9.602 -0.726 1 96.75 80 LYS A C 1
ATOM 664 O O . LYS A 1 80 ? 25.297 -8.547 -0.81 1 96.75 80 LYS A O 1
ATOM 669 N N . VAL A 1 81 ? 23.406 -9.727 -0.455 1 97.75 81 VAL A N 1
ATOM 670 C CA . VAL A 1 81 ? 22.609 -8.578 -0.034 1 97.75 81 VAL A CA 1
ATOM 671 C C . VAL A 1 81 ? 21.859 -8.914 1.25 1 97.75 81 VAL A C 1
ATOM 673 O O . VAL A 1 81 ? 21.266 -9.992 1.364 1 97.75 81 VAL A O 1
ATOM 676 N N . SER A 1 82 ? 21.938 -8.039 2.205 1 9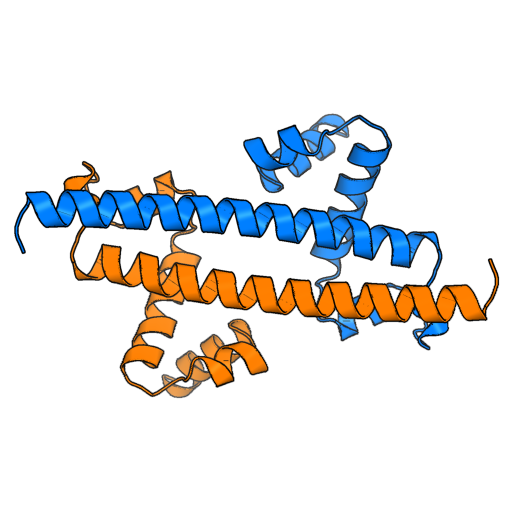7.88 82 SER A N 1
ATOM 677 C CA . SER A 1 82 ? 21.172 -8.281 3.42 1 97.88 82 SER A CA 1
ATOM 678 C C . SER A 1 82 ? 19.828 -7.582 3.369 1 97.88 82 SER A C 1
ATOM 680 O O . SER A 1 82 ? 19.688 -6.535 2.732 1 97.88 82 SER A O 1
ATOM 682 N N . ILE A 1 83 ? 18.875 -8.094 4.137 1 97.88 83 ILE A N 1
ATOM 683 C CA . ILE A 1 83 ? 17.547 -7.504 4.266 1 97.88 83 ILE A CA 1
ATOM 684 C C . ILE A 1 83 ? 17.656 -6.117 4.895 1 97.88 83 ILE A C 1
ATOM 686 O O . ILE A 1 83 ? 16.953 -5.184 4.484 1 97.88 83 ILE A O 1
ATOM 690 N N . ASP A 1 84 ? 18.641 -5.953 5.824 1 97.31 84 ASP A N 1
ATOM 691 C CA . ASP A 1 84 ? 18.844 -4.668 6.484 1 97.31 84 ASP A CA 1
ATOM 692 C C . ASP A 1 84 ? 19.312 -3.607 5.496 1 97.31 84 ASP A C 1
ATOM 694 O O . ASP A 1 84 ? 18.906 -2.447 5.578 1 97.31 84 ASP A O 1
ATOM 698 N N . LYS A 1 85 ? 20.188 -4.004 4.625 1 97.5 85 LYS A N 1
ATOM 699 C CA . LYS A 1 85 ? 20.641 -3.072 3.598 1 97.5 85 LYS A CA 1
ATOM 700 C C . LYS A 1 85 ? 19.484 -2.646 2.691 1 97.5 85 LYS A C 1
ATOM 702 O O . LYS A 1 85 ? 19.375 -1.474 2.33 1 97.5 85 LYS A O 1
ATOM 707 N N . ILE A 1 86 ? 18.609 -3.568 2.33 1 97.94 86 ILE A N 1
ATOM 708 C CA . ILE A 1 86 ? 17.453 -3.258 1.495 1 97.94 86 ILE A CA 1
ATOM 709 C C . ILE A 1 86 ? 16.578 -2.225 2.195 1 97.94 86 ILE A C 1
ATOM 711 O O . ILE A 1 86 ? 16.141 -1.246 1.581 1 97.94 86 ILE A O 1
ATOM 715 N N . LYS A 1 87 ? 16.359 -2.422 3.504 1 96.56 87 LYS A N 1
ATOM 716 C CA . LYS A 1 87 ? 15.508 -1.516 4.273 1 96.56 87 LYS A CA 1
ATOM 717 C C . LYS A 1 87 ? 16.141 -0.13 4.375 1 96.56 87 LYS A C 1
ATOM 719 O O . LYS A 1 87 ? 15.43 0.88 4.391 1 96.56 87 LYS A O 1
ATOM 724 N N . LYS A 1 88 ? 17.422 -0.059 4.387 1 95.19 88 LYS A N 1
ATOM 725 C CA . LYS A 1 88 ? 18.141 1.192 4.59 1 95.19 88 LYS A CA 1
ATOM 726 C C . LYS A 1 88 ? 18.234 1.991 3.293 1 95.19 88 LYS A C 1
ATOM 728 O O . LYS A 1 88 ? 18.062 3.211 3.295 1 95.19 88 LYS A O 1
ATOM 733 N N . VAL A 1 89 ? 18.469 1.301 2.152 1 94.62 89 VAL A N 1
ATOM 734 C CA . VAL A 1 89 ? 18.844 2.092 0.982 1 94.62 89 VAL A CA 1
ATOM 735 C C . VAL A 1 89 ? 17.75 1.971 -0.087 1 94.62 89 VAL A C 1
ATOM 737 O O . VAL A 1 89 ? 17.75 2.73 -1.06 1 94.62 89 VAL A O 1
ATOM 740 N N . GLY A 1 90 ? 16.797 0.962 0.001 1 93.5 90 GLY A N 1
ATOM 741 C CA . GLY A 1 90 ? 15.703 0.798 -0.945 1 93.5 90 GLY A CA 1
ATOM 742 C C . GLY A 1 90 ? 16.047 -0.129 -2.096 1 93.5 90 GLY A C 1
ATOM 743 O O . GLY A 1 90 ? 17.219 -0.452 -2.312 1 93.5 90 GLY A O 1
ATOM 744 N N . LEU A 1 91 ? 15.078 -0.579 -2.812 1 95.12 91 LEU A N 1
ATOM 745 C CA . LEU A 1 91 ? 15.219 -1.606 -3.838 1 95.12 91 LEU A CA 1
ATOM 746 C C . LEU A 1 91 ? 15.914 -1.048 -5.074 1 95.12 91 LEU A C 1
ATOM 748 O O . LEU A 1 91 ? 16.688 -1.75 -5.727 1 95.12 91 LEU A O 1
ATOM 752 N N . LYS A 1 92 ? 15.594 0.165 -5.375 1 91.62 92 LYS A N 1
ATOM 753 C CA . LYS A 1 92 ? 16.188 0.758 -6.57 1 91.62 92 LYS A CA 1
ATOM 754 C C . LYS A 1 92 ? 17.703 0.794 -6.465 1 91.62 92 LYS A C 1
ATOM 756 O O . LYS A 1 92 ? 18.406 0.418 -7.406 1 91.62 92 LYS A O 1
ATOM 761 N N . ARG A 1 93 ? 18.188 1.214 -5.309 1 94.12 93 ARG A N 1
ATOM 762 C CA . ARG A 1 93 ? 19.625 1.283 -5.09 1 94.12 93 ARG A CA 1
ATOM 763 C C . ARG A 1 93 ? 20.25 -0.109 -5.082 1 94.12 93 ARG A C 1
ATOM 765 O O . ARG A 1 93 ? 21.328 -0.316 -5.645 1 94.12 93 ARG A O 1
ATOM 772 N N . ILE A 1 94 ? 19.562 -1.066 -4.543 1 97.19 94 ILE A N 1
ATOM 773 C CA . ILE A 1 94 ? 20.047 -2.441 -4.484 1 97.19 94 ILE A CA 1
ATOM 774 C C . ILE A 1 94 ? 20.172 -3.006 -5.898 1 97.19 94 ILE A C 1
ATOM 776 O O . ILE A 1 94 ? 21.172 -3.641 -6.238 1 97.19 94 ILE A O 1
ATOM 780 N N . LEU A 1 95 ? 19.172 -2.756 -6.734 1 95.56 95 LEU A N 1
ATOM 781 C CA . LEU A 1 95 ? 19.172 -3.25 -8.109 1 95.56 95 LEU A CA 1
ATOM 782 C C . LEU A 1 95 ? 20.344 -2.652 -8.891 1 95.56 95 LEU A C 1
ATOM 784 O O . LEU A 1 95 ? 21.031 -3.363 -9.617 1 95.56 95 LEU A O 1
ATOM 788 N N . LYS A 1 96 ? 20.609 -1.414 -8.648 1 95.19 96 LYS A N 1
ATOM 789 C CA . LYS A 1 96 ? 21.734 -0.754 -9.305 1 95.19 96 LYS A CA 1
ATOM 790 C C . LYS A 1 96 ? 23.062 -1.377 -8.875 1 95.19 96 LYS A C 1
ATOM 792 O O . LYS A 1 96 ? 23.938 -1.599 -9.703 1 95.19 96 LYS A O 1
ATOM 797 N N . ASP A 1 97 ? 23.141 -1.668 -7.629 1 94.5 97 ASP A N 1
ATOM 798 C CA . ASP A 1 97 ? 24.359 -2.277 -7.098 1 94.5 97 ASP A CA 1
ATOM 799 C C . ASP A 1 97 ? 24.578 -3.666 -7.691 1 94.5 97 ASP A C 1
ATOM 801 O O . ASP A 1 97 ? 25.719 -4.035 -8.016 1 94.5 97 ASP A O 1
ATOM 805 N N . ILE A 1 98 ? 23.547 -4.355 -7.879 1 94.31 98 ILE A N 1
ATOM 806 C CA . ILE A 1 98 ? 23.609 -5.715 -8.406 1 94.31 98 ILE A CA 1
ATOM 807 C C . ILE A 1 98 ? 23.984 -5.676 -9.891 1 94.31 98 ILE A C 1
ATOM 809 O O . ILE A 1 98 ? 24.828 -6.453 -10.344 1 94.31 98 ILE A O 1
ATOM 813 N N . GLU A 1 99 ? 23.375 -4.809 -10.617 1 91.5 99 GLU A N 1
ATOM 814 C CA . GLU A 1 99 ? 23.594 -4.73 -12.055 1 91.5 99 GLU A CA 1
ATOM 815 C C . GLU A 1 99 ? 24.938 -4.098 -12.367 1 91.5 99 GLU A C 1
ATOM 817 O O . GLU A 1 99 ? 25.562 -4.414 -13.391 1 91.5 99 GLU A O 1
ATOM 822 N N . GLY A 1 100 ? 25.328 -3.084 -11.484 1 84.5 100 GLY A N 1
ATOM 823 C CA . GLY A 1 100 ? 26.672 -2.533 -11.648 1 84.5 100 GLY A CA 1
ATOM 824 C C . GLY A 1 100 ? 27.766 -3.541 -11.375 1 84.5 100 GLY A C 1
ATOM 825 O O . GLY A 1 100 ? 28.859 -3.432 -11.922 1 84.5 100 GLY A O 1
ATOM 826 N N . LYS A 1 101 ? 27.484 -4.363 -10.523 1 71.88 101 LYS A N 1
ATOM 827 C CA . LYS A 1 101 ? 28.484 -5.387 -10.227 1 71.88 101 LYS A CA 1
ATOM 828 C C . LYS A 1 101 ? 28.578 -6.406 -11.359 1 71.88 101 LYS A C 1
ATOM 830 O O . LYS A 1 101 ? 29.609 -7.039 -11.547 1 71.88 101 LYS A O 1
ATOM 835 N N . ASN A 1 102 ? 27.438 -6.527 -12.133 1 60.53 102 ASN A N 1
ATOM 836 C CA . ASN A 1 102 ? 27.453 -7.488 -13.227 1 60.53 102 ASN A CA 1
ATOM 837 C C . ASN A 1 102 ? 27.969 -6.852 -14.523 1 60.53 102 ASN A C 1
ATOM 839 O O . ASN A 1 102 ? 28.141 -7.539 -15.531 1 60.53 102 ASN A O 1
ATOM 843 N N . SER A 1 103 ? 28.016 -5.555 -14.492 1 52.72 103 SER A N 1
ATOM 844 C CA . SER A 1 103 ? 28.625 -4.949 -15.672 1 52.72 103 SER A CA 1
ATOM 845 C C . SER A 1 103 ? 30.141 -4.973 -15.594 1 52.72 103 SER A C 1
ATOM 847 O O . SER A 1 103 ? 30.719 -4.941 -14.508 1 52.72 103 SER A O 1
ATOM 849 N N . MET B 1 1 ? 8.297 -33.531 -2.652 1 64.12 1 MET B N 1
ATOM 850 C CA . MET B 1 1 ? 7.27 -33.094 -1.71 1 64.12 1 MET B CA 1
ATOM 851 C C . MET B 1 1 ? 5.895 -33.594 -2.125 1 64.12 1 MET B C 1
ATOM 853 O O . MET B 1 1 ? 5.629 -33.781 -3.314 1 64.12 1 MET B O 1
ATOM 857 N N . ASP B 1 2 ? 5.129 -34 -1.194 1 87.75 2 ASP B N 1
ATOM 858 C CA . ASP B 1 2 ? 3.791 -34.562 -1.29 1 87.75 2 ASP B CA 1
ATOM 859 C C . ASP B 1 2 ? 2.826 -33.594 -1.966 1 87.75 2 ASP B C 1
ATOM 861 O O . ASP B 1 2 ? 2.881 -32.375 -1.722 1 87.75 2 ASP B O 1
ATOM 865 N N . LYS B 1 3 ? 2.176 -34.062 -3.035 1 89.25 3 LYS B N 1
ATOM 866 C CA . LYS B 1 3 ? 1.21 -33.25 -3.795 1 89.25 3 LYS B CA 1
ATOM 867 C C . LYS B 1 3 ? 0.289 -32.469 -2.863 1 89.25 3 LYS B C 1
ATOM 869 O O . LYS B 1 3 ? 0.026 -31.297 -3.092 1 89.25 3 LYS B O 1
ATOM 874 N N . LYS B 1 4 ? -0.236 -33.125 -1.893 1 89.94 4 LYS B N 1
ATOM 875 C CA . LYS B 1 4 ? -1.145 -32.5 -0.937 1 89.94 4 LYS B CA 1
ATOM 876 C C . LYS B 1 4 ? -0.456 -31.359 -0.188 1 89.94 4 LYS B C 1
ATOM 878 O O . LYS B 1 4 ? -1.055 -30.297 0.038 1 89.94 4 LYS B O 1
ATOM 883 N N . ALA B 1 5 ? 0.742 -31.5 0.123 1 93.25 5 ALA B N 1
ATOM 884 C CA . ALA B 1 5 ? 1.524 -30.484 0.814 1 93.25 5 ALA B CA 1
ATOM 885 C C . ALA B 1 5 ? 1.774 -29.281 -0.088 1 93.25 5 ALA B C 1
ATOM 887 O O . ALA B 1 5 ? 1.696 -28.125 0.36 1 93.25 5 ALA B O 1
ATOM 888 N N . ASN B 1 6 ? 1.977 -29.516 -1.313 1 93.88 6 ASN B N 1
ATOM 889 C CA . ASN B 1 6 ? 2.225 -28.438 -2.273 1 93.88 6 ASN B CA 1
ATOM 890 C C . ASN B 1 6 ? 0.965 -27.625 -2.537 1 93.88 6 ASN B C 1
ATOM 892 O O . ASN B 1 6 ? 1.036 -26.406 -2.691 1 93.88 6 ASN B O 1
ATOM 896 N N . ILE B 1 7 ? -0.147 -28.297 -2.488 1 95.19 7 ILE B N 1
ATOM 897 C CA . ILE B 1 7 ? -1.428 -27.625 -2.678 1 95.19 7 ILE B CA 1
ATOM 898 C C . ILE B 1 7 ? -1.704 -26.703 -1.493 1 95.19 7 ILE B C 1
ATOM 900 O O . ILE B 1 7 ? -2.111 -25.547 -1.677 1 95.19 7 ILE B O 1
ATOM 904 N N . THR B 1 8 ? -1.446 -27.172 -0.342 1 95.81 8 THR B N 1
ATOM 905 C CA . THR B 1 8 ? -1.635 -26.359 0.854 1 95.81 8 THR B CA 1
ATOM 906 C C . THR B 1 8 ? -0.666 -25.188 0.866 1 95.81 8 THR B C 1
ATOM 908 O O . THR B 1 8 ? -1.045 -24.062 1.217 1 95.81 8 THR B O 1
ATOM 911 N N . THR B 1 9 ? 0.525 -25.438 0.428 1 96.31 9 THR B N 1
ATOM 912 C CA . THR B 1 9 ? 1.553 -24.406 0.414 1 96.31 9 THR B CA 1
ATOM 913 C C . THR B 1 9 ? 1.187 -23.297 -0.563 1 96.31 9 THR B C 1
ATOM 915 O O . THR B 1 9 ? 1.26 -22.109 -0.222 1 96.31 9 THR B O 1
ATOM 918 N N . ILE B 1 10 ? 0.698 -23.641 -1.724 1 96.25 10 ILE B N 1
ATOM 919 C CA . ILE B 1 10 ? 0.365 -22.625 -2.727 1 96.25 10 ILE B CA 1
ATOM 920 C C . ILE B 1 10 ? -0.863 -21.844 -2.277 1 96.25 10 ILE B C 1
ATOM 922 O O . ILE B 1 10 ? -0.946 -20.625 -2.502 1 96.25 10 ILE B O 1
ATOM 926 N N . ALA B 1 11 ? -1.788 -22.516 -1.623 1 96.31 11 ALA B N 1
ATOM 927 C CA . ALA B 1 11 ? -2.959 -21.812 -1.097 1 96.31 11 ALA B CA 1
ATOM 928 C C . ALA B 1 11 ? -2.555 -20.75 -0.081 1 96.31 11 ALA B C 1
ATOM 930 O O . ALA B 1 11 ? -3.066 -19.625 -0.111 1 96.31 11 ALA B O 1
ATOM 931 N N . ASN B 1 12 ? -1.596 -21.094 0.771 1 97.06 12 ASN B N 1
ATOM 932 C CA . ASN B 1 12 ? -1.108 -20.172 1.781 1 97.06 12 ASN B CA 1
ATOM 933 C C . ASN B 1 12 ? -0.332 -19.016 1.15 1 97.06 12 ASN B C 1
ATOM 935 O O . ASN B 1 12 ? -0.475 -17.859 1.567 1 97.06 12 ASN B O 1
ATOM 939 N N . LEU B 1 13 ? 0.464 -19.281 0.24 1 97.12 13 LEU B N 1
ATOM 940 C CA . LEU B 1 13 ? 1.26 -18.266 -0.424 1 97.12 13 LEU B CA 1
ATOM 941 C C . LEU B 1 13 ? 0.368 -17.312 -1.224 1 97.12 13 LEU B C 1
ATOM 943 O O . LEU B 1 13 ? 0.601 -16.109 -1.243 1 97.12 13 LEU B O 1
ATOM 947 N N . LYS B 1 14 ? -0.655 -17.844 -1.805 1 96.06 14 LYS B N 1
ATOM 948 C CA . LYS B 1 14 ? -1.621 -17 -2.504 1 96.06 14 LYS B CA 1
ATOM 949 C C . LYS B 1 14 ? -2.332 -16.062 -1.537 1 96.06 14 LYS B C 1
ATOM 951 O O . LYS B 1 14 ? -2.545 -14.891 -1.849 1 96.06 14 LYS B O 1
ATOM 956 N N . ARG B 1 15 ? -2.676 -16.625 -0.427 1 96.38 15 ARG B N 1
ATOM 957 C CA . ARG B 1 15 ? -3.279 -15.781 0.599 1 96.38 15 ARG B CA 1
ATOM 958 C C . ARG B 1 15 ? -2.324 -14.672 1.028 1 96.38 15 ARG B C 1
ATOM 960 O O . ARG B 1 15 ? -2.74 -13.523 1.231 1 96.38 15 ARG B O 1
ATOM 967 N N . GLY B 1 16 ? -1.053 -14.984 1.096 1 96.62 16 GLY B N 1
ATOM 968 C CA . GLY B 1 16 ? -0.037 -14 1.425 1 96.62 16 GLY B CA 1
ATOM 969 C C . GLY B 1 16 ? 0.113 -12.922 0.368 1 96.62 16 GLY B C 1
ATOM 970 O O . GLY B 1 16 ? 0.281 -11.742 0.693 1 96.62 16 GLY B O 1
ATOM 971 N N . LEU B 1 17 ? -0.029 -13.305 -0.892 1 96.19 17 LEU B N 1
ATOM 972 C CA . LEU B 1 17 ? 0.05 -12.344 -1.988 1 96.19 17 LEU B CA 1
ATOM 973 C C . LEU B 1 17 ? -1.144 -11.398 -1.968 1 96.19 17 LEU B C 1
ATOM 975 O O . LEU B 1 17 ? -0.983 -10.188 -2.139 1 96.19 17 LEU B O 1
ATOM 979 N N . ASN B 1 18 ? -2.25 -12.016 -1.677 1 94.5 18 ASN B N 1
ATOM 980 C CA . ASN B 1 18 ? -3.453 -11.195 -1.6 1 94.5 18 ASN B CA 1
ATOM 981 C C . ASN B 1 18 ? -3.383 -10.211 -0.441 1 94.5 18 ASN B C 1
ATOM 983 O O . ASN B 1 18 ? -3.758 -9.047 -0.59 1 94.5 18 ASN B O 1
ATOM 987 N N . LYS B 1 19 ? -2.973 -10.641 0.614 1 95.81 19 LYS B N 1
ATOM 988 C CA . LYS B 1 19 ? -2.812 -9.766 1.777 1 95.81 19 LYS B CA 1
ATOM 989 C C . LYS B 1 19 ? -1.813 -8.648 1.496 1 95.81 19 LYS B C 1
ATOM 991 O O . LYS B 1 19 ? -2.035 -7.5 1.882 1 95.81 19 LYS B O 1
ATOM 996 N N . SER B 1 20 ? -0.701 -9 0.867 1 95.19 20 SER B N 1
ATOM 997 C CA . SER B 1 20 ? 0.316 -8.023 0.508 1 95.19 20 SER B CA 1
ATOM 998 C C . SER B 1 20 ? -0.249 -6.957 -0.427 1 95.19 20 SER B C 1
ATOM 1000 O O . SER B 1 20 ? 0.09 -5.777 -0.31 1 95.19 20 SER B O 1
ATOM 1002 N N . ALA B 1 21 ? -1.097 -7.316 -1.328 1 93.69 21 ALA B N 1
ATOM 1003 C CA . ALA B 1 21 ? -1.718 -6.371 -2.252 1 93.69 21 ALA B CA 1
ATOM 1004 C C . ALA B 1 21 ? -2.656 -5.418 -1.515 1 93.69 21 ALA B C 1
ATOM 1006 O O . ALA B 1 21 ? -2.668 -4.215 -1.786 1 93.69 21 ALA B O 1
ATOM 1007 N N . LEU B 1 22 ? -3.359 -6.027 -0.582 1 94.44 22 LEU B N 1
ATOM 1008 C CA . LEU B 1 22 ? -4.262 -5.195 0.208 1 94.44 22 LEU B CA 1
ATOM 1009 C C . LEU B 1 22 ? -3.475 -4.219 1.078 1 94.44 22 LEU B C 1
ATOM 1011 O O . LEU B 1 22 ? -3.852 -3.053 1.204 1 94.44 22 LEU B O 1
ATOM 1015 N N . PHE B 1 23 ? -2.422 -4.66 1.659 1 95.62 23 PHE B N 1
ATOM 1016 C CA . PHE B 1 23 ? -1.549 -3.809 2.457 1 95.62 23 PHE B CA 1
ATOM 1017 C C . PHE B 1 23 ? -0.987 -2.67 1.613 1 95.62 23 PHE B C 1
ATOM 1019 O O . PHE B 1 23 ? -0.907 -1.529 2.074 1 95.62 23 PHE B O 1
ATOM 1026 N N . ASP B 1 24 ? -0.613 -2.975 0.382 1 96.06 24 ASP B N 1
ATOM 1027 C CA . ASP B 1 24 ? -0.077 -1.968 -0.53 1 96.06 24 ASP B CA 1
ATOM 1028 C C . ASP B 1 24 ? -1.103 -0.869 -0.799 1 96.06 24 ASP B C 1
ATOM 1030 O O . ASP B 1 24 ? -0.787 0.319 -0.706 1 96.06 24 ASP B O 1
ATOM 1034 N N . ILE B 1 25 ? -2.307 -1.237 -1.006 1 96.62 25 ILE B N 1
ATOM 1035 C CA . ILE B 1 25 ? -3.352 -0.277 -1.341 1 96.62 25 ILE B CA 1
ATOM 1036 C C . ILE B 1 25 ? -3.68 0.575 -0.117 1 96.62 25 ILE B C 1
ATOM 1038 O O . ILE B 1 25 ? -3.842 1.793 -0.226 1 96.62 25 ILE B O 1
ATOM 1042 N N . ASN B 1 26 ? -3.754 -0.089 1.055 1 97.06 26 ASN B N 1
ATOM 1043 C CA . ASN B 1 26 ? -4.031 0.653 2.279 1 97.06 26 ASN B CA 1
ATOM 1044 C C . ASN B 1 26 ? -2.918 1.648 2.596 1 97.06 26 ASN B C 1
ATOM 1046 O O . ASN B 1 26 ? -3.184 2.758 3.062 1 97.06 26 ASN B O 1
ATOM 1050 N N . ASN B 1 27 ? -1.73 1.213 2.354 1 97.25 27 ASN B N 1
ATOM 1051 C CA . ASN B 1 27 ? -0.585 2.092 2.557 1 97.25 27 ASN B CA 1
ATOM 1052 C C . ASN B 1 27 ? -0.628 3.297 1.62 1 97.25 27 ASN B C 1
ATOM 1054 O O . ASN B 1 27 ? -0.333 4.418 2.033 1 97.25 27 ASN B O 1
ATOM 1058 N N . LYS B 1 28 ? -1.031 3.145 0.392 1 97.12 28 LYS B N 1
ATOM 1059 C CA . LYS B 1 28 ? -1.142 4.223 -0.584 1 97.12 28 LYS B CA 1
ATOM 1060 C C . LYS B 1 28 ? -2.244 5.203 -0.197 1 97.12 28 LYS B C 1
ATOM 1062 O O . LYS B 1 28 ? -2.074 6.418 -0.315 1 97.12 28 LYS B O 1
ATOM 1067 N N . ILE B 1 29 ? -3.295 4.629 0.362 1 97.94 29 ILE B N 1
ATOM 1068 C CA . ILE B 1 29 ? -4.395 5.48 0.803 1 97.94 29 ILE B CA 1
ATOM 1069 C C . ILE B 1 29 ? -3.941 6.344 1.977 1 97.94 29 ILE B C 1
ATOM 1071 O O . ILE B 1 29 ? -4.223 7.543 2.018 1 97.94 29 ILE B O 1
ATOM 1075 N N . GLN B 1 30 ? -3.238 5.781 2.85 1 97.5 30 GLN B N 1
ATOM 1076 C CA . GLN B 1 30 ? -2.703 6.539 3.975 1 97.5 30 GLN B CA 1
ATOM 1077 C C . GLN B 1 30 ? -1.753 7.637 3.5 1 97.5 30 GLN B C 1
ATOM 1079 O O . GLN B 1 30 ? -1.796 8.766 3.998 1 97.5 30 GLN B O 1
ATOM 1084 N N . ARG B 1 31 ? -0.942 7.332 2.523 1 97.38 31 ARG B N 1
ATOM 1085 C CA . ARG B 1 31 ? -0.006 8.312 1.978 1 97.38 31 ARG B CA 1
ATOM 1086 C C . ARG B 1 31 ? -0.747 9.453 1.296 1 97.38 31 ARG B C 1
ATOM 1088 O O . ARG B 1 31 ? -0.345 10.617 1.408 1 97.38 31 ARG B O 1
ATOM 1095 N N . MET B 1 32 ? -1.829 9.125 0.649 1 98 32 MET B N 1
ATOM 1096 C CA . MET B 1 32 ? -2.652 10.156 0.02 1 98 32 MET B CA 1
ATOM 1097 C C . MET B 1 32 ? -3.18 11.141 1.058 1 98 32 MET B C 1
ATOM 1099 O O . MET B 1 32 ? -3.104 12.352 0.86 1 98 32 MET B O 1
ATOM 1103 N N . LYS B 1 33 ? -3.635 10.555 2.139 1 98 33 LYS B N 1
ATOM 1104 C CA . LYS B 1 33 ? -4.184 11.383 3.209 1 98 33 LYS B CA 1
ATOM 1105 C C . LYS B 1 33 ? -3.117 12.297 3.799 1 98 33 LYS B C 1
ATOM 1107 O O . LYS B 1 33 ? -3.354 13.492 3.988 1 98 33 LYS B O 1
ATOM 1112 N N . ILE B 1 34 ? -1.975 11.773 4.008 1 98.44 34 ILE B N 1
ATOM 1113 C CA . ILE B 1 34 ? -0.878 12.508 4.629 1 98.44 34 ILE B CA 1
ATOM 1114 C C . ILE B 1 34 ? -0.42 13.633 3.705 1 98.44 34 ILE B C 1
ATOM 1116 O O . ILE B 1 34 ? -0.308 14.781 4.125 1 98.44 34 ILE B O 1
ATOM 1120 N N . LEU B 1 35 ? -0.195 13.336 2.465 1 98.31 35 LEU B N 1
ATOM 1121 C CA . LEU B 1 35 ? 0.288 14.32 1.504 1 98.31 35 LEU B CA 1
ATOM 1122 C C . LEU B 1 35 ? -0.74 15.43 1.3 1 98.31 35 LEU B C 1
ATOM 1124 O O . LEU B 1 35 ? -0.378 16.609 1.173 1 98.31 35 LEU B O 1
ATOM 1128 N N . TYR B 1 36 ? -1.957 15.031 1.284 1 98.38 36 TYR B N 1
ATOM 1129 C CA . TYR B 1 36 ? -3.016 16.016 1.115 1 98.38 36 TYR B CA 1
ATOM 1130 C C . TYR B 1 36 ? -3.023 17.016 2.271 1 98.38 36 TYR B C 1
ATOM 1132 O O . TYR B 1 36 ? -3.09 18.234 2.055 1 98.38 36 TYR B O 1
ATOM 1140 N N . GLU B 1 37 ? -2.961 16.5 3.459 1 97.69 37 GLU B N 1
ATOM 1141 C CA . GLU B 1 37 ? -2.975 17.391 4.621 1 97.69 37 GLU B CA 1
ATOM 1142 C C . GLU B 1 37 ? -1.771 18.328 4.617 1 97.69 37 GLU B C 1
ATOM 1144 O O . GLU B 1 37 ? -1.906 19.516 4.879 1 97.69 37 GLU B O 1
ATOM 1149 N N . ILE B 1 38 ? -0.637 17.766 4.273 1 97.81 38 ILE B N 1
ATOM 1150 C CA . ILE B 1 38 ? 0.581 18.578 4.246 1 97.81 38 ILE B CA 1
ATOM 1151 C C . ILE B 1 38 ? 0.44 19.688 3.219 1 97.81 38 ILE B C 1
ATOM 1153 O O . ILE B 1 38 ? 0.78 20.844 3.496 1 97.81 38 ILE B O 1
ATOM 1157 N N . LYS B 1 39 ? -0.007 19.375 2.1 1 97.31 39 LYS B N 1
ATOM 1158 C CA . LYS B 1 39 ? -0.134 20.359 1.023 1 97.31 39 LYS B CA 1
ATOM 1159 C C . LYS B 1 39 ? -1.213 21.391 1.342 1 97.31 39 LYS B C 1
ATOM 1161 O O . LYS B 1 39 ? -0.982 22.594 1.225 1 97.31 39 LYS B O 1
ATOM 1166 N N . GLN B 1 40 ? -2.385 20.922 1.741 1 95.56 40 GLN B N 1
ATOM 1167 C CA . GLN B 1 40 ? -3.545 21.781 1.961 1 95.56 40 GLN B CA 1
ATOM 1168 C C . GLN B 1 40 ? -3.268 22.812 3.049 1 95.56 40 GLN B C 1
ATOM 1170 O O . GLN B 1 40 ? -3.643 23.969 2.916 1 95.56 40 GLN B O 1
ATOM 1175 N N . LYS B 1 41 ? -2.59 22.422 4.02 1 94.94 41 LYS B N 1
ATOM 1176 C CA . LYS B 1 41 ? -2.344 23.312 5.148 1 94.94 41 LYS B CA 1
ATOM 1177 C C . LYS B 1 41 ? -0.966 23.969 5.043 1 94.94 41 LYS B C 1
ATOM 1179 O O . LYS B 1 41 ? -0.51 24.625 5.98 1 94.94 41 LYS B O 1
ATOM 1184 N N . GLU B 1 42 ? -0.186 23.688 3.922 1 95.88 42 GLU B N 1
ATOM 1185 C CA . GLU B 1 42 ? 1.142 24.234 3.664 1 95.88 42 GLU B CA 1
ATOM 1186 C C . GLU B 1 42 ? 2.096 23.938 4.816 1 95.88 42 GLU B C 1
ATOM 1188 O O . GLU B 1 42 ? 2.836 24.812 5.266 1 95.88 42 GLU B O 1
ATOM 1193 N N . LEU B 1 43 ? 2.055 22.719 5.316 1 96.06 43 LEU B N 1
ATOM 1194 C CA . LEU B 1 43 ? 2.764 22.359 6.539 1 96.06 43 LEU B CA 1
ATOM 1195 C C . LEU B 1 43 ? 4.262 22.234 6.281 1 96.06 43 LEU B C 1
ATOM 1197 O O . LEU B 1 43 ? 5.062 22.312 7.219 1 96.06 43 LEU B O 1
ATOM 1201 N N . SER B 1 44 ? 4.695 22.031 5.117 1 93.88 44 SER B N 1
ATOM 1202 C CA . SER B 1 44 ? 6.109 21.859 4.797 1 93.88 44 SER B CA 1
ATOM 1203 C C . SER B 1 44 ? 6.91 23.109 5.148 1 93.88 44 SER B C 1
ATOM 1205 O O . SER B 1 44 ? 8.109 23.031 5.422 1 93.88 44 SER B O 1
ATOM 1207 N N . LYS B 1 45 ? 6.297 24.219 5.184 1 94 45 LYS B N 1
ATOM 1208 C CA . LYS B 1 45 ? 6.957 25.484 5.516 1 94 45 LYS B CA 1
ATOM 1209 C C . LYS B 1 45 ? 7.422 25.484 6.969 1 94 45 LYS B C 1
ATOM 1211 O O . LYS B 1 45 ? 8.414 26.141 7.305 1 94 45 LYS B O 1
ATOM 1216 N N . TYR B 1 46 ? 6.82 24.719 7.797 1 92.56 46 TYR B N 1
ATOM 1217 C CA . TYR B 1 46 ? 7.18 24.641 9.211 1 92.56 46 TYR B CA 1
ATOM 1218 C C . TYR B 1 46 ? 8.344 23.703 9.43 1 92.56 46 TYR B C 1
ATOM 1220 O O . TYR B 1 46 ? 8.883 23.609 10.539 1 92.56 46 TYR B O 1
ATOM 1228 N N . ASP B 1 47 ? 8.648 23 8.422 1 90.31 47 ASP B N 1
ATOM 1229 C CA . ASP B 1 47 ? 9.82 22.125 8.422 1 90.31 47 ASP B CA 1
ATOM 1230 C C . ASP B 1 47 ? 10.922 22.688 7.52 1 90.31 47 ASP B C 1
ATOM 1232 O O . ASP B 1 47 ? 11.781 21.953 7.051 1 90.31 47 ASP B O 1
ATOM 1236 N N . ASP B 1 48 ? 10.883 23.922 7.07 1 89.56 48 ASP B N 1
ATOM 1237 C CA . ASP B 1 48 ? 11.883 24.734 6.387 1 89.56 48 ASP B CA 1
ATOM 1238 C C . ASP B 1 48 ? 12.047 24.297 4.934 1 89.56 48 ASP B C 1
ATOM 1240 O O . ASP B 1 48 ? 13.148 24.312 4.391 1 89.56 48 ASP B O 1
ATOM 1244 N N . PHE B 1 49 ? 10.938 23.797 4.492 1 94.25 49 PHE B N 1
ATOM 1245 C CA . PHE B 1 49 ? 10.93 23.594 3.047 1 94.25 49 PHE B CA 1
ATOM 1246 C C . PHE B 1 49 ? 10.297 24.781 2.338 1 94.25 49 PHE B C 1
ATOM 1248 O O . PHE B 1 49 ? 9.312 25.344 2.814 1 94.25 49 PHE B O 1
ATOM 1255 N N . ALA B 1 50 ? 10.992 25.141 1.189 1 91.88 50 ALA B N 1
ATOM 1256 C CA . ALA B 1 50 ? 10.508 26.297 0.449 1 91.88 50 ALA B CA 1
ATOM 1257 C C . ALA B 1 50 ? 9.141 26.031 -0.166 1 91.88 50 ALA B C 1
ATOM 1259 O O . ALA B 1 50 ? 8.305 26.922 -0.262 1 91.88 50 ALA B O 1
ATOM 1260 N N . ASN B 1 51 ? 8.961 24.812 -0.587 1 94.56 51 ASN B N 1
ATOM 1261 C CA . ASN B 1 51 ? 7.699 24.422 -1.208 1 94.56 51 ASN B CA 1
ATOM 1262 C C . ASN B 1 51 ? 7.449 22.922 -1.085 1 94.56 51 ASN B C 1
ATOM 1264 O O . ASN B 1 51 ? 8.32 22.188 -0.618 1 94.56 51 ASN B O 1
ATOM 1268 N N . PHE B 1 52 ? 6.211 22.562 -1.534 1 96.19 52 PHE B N 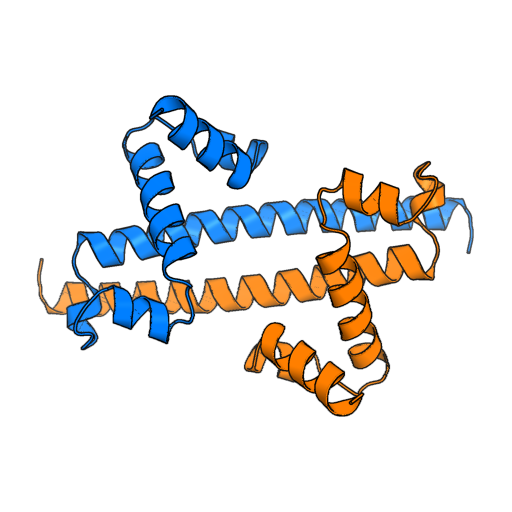1
ATOM 1269 C CA . PHE B 1 52 ? 5.762 21.172 -1.432 1 96.19 52 PHE B CA 1
ATOM 1270 C C . PHE B 1 52 ? 6.645 20.266 -2.271 1 96.19 52 PHE B C 1
ATOM 1272 O O . PHE B 1 52 ? 6.996 19.156 -1.839 1 96.19 52 PHE B O 1
ATOM 1279 N N . SER B 1 53 ? 7.094 20.703 -3.35 1 95.31 53 SER B N 1
ATOM 1280 C CA . SER B 1 53 ? 7.914 19.906 -4.262 1 95.31 53 SER B CA 1
ATOM 1281 C C . SER B 1 53 ? 9.25 19.547 -3.625 1 95.31 53 SER B C 1
ATOM 1283 O O . SER B 1 53 ? 9.703 18.406 -3.75 1 95.31 53 SER B O 1
ATOM 1285 N N . ASP B 1 54 ? 9.789 20.469 -2.924 1 95.19 54 ASP B N 1
ATOM 1286 C CA . ASP B 1 54 ? 11.047 20.188 -2.234 1 95.19 54 ASP B CA 1
ATOM 1287 C C . ASP B 1 54 ? 10.859 19.156 -1.128 1 95.19 54 ASP B C 1
ATOM 1289 O O . ASP B 1 54 ? 11.727 18.312 -0.903 1 95.19 54 ASP B O 1
ATOM 1293 N N . PHE B 1 55 ? 9.758 19.328 -0.533 1 97 55 PHE B N 1
ATOM 1294 C CA . PHE B 1 55 ? 9.438 18.422 0.557 1 97 55 PHE B CA 1
ATOM 1295 C C . PHE B 1 55 ? 9.32 16.984 0.049 1 97 55 PHE B C 1
ATOM 1297 O O . PHE B 1 55 ? 9.984 16.078 0.562 1 97 55 PHE B O 1
ATOM 1304 N N . ILE B 1 56 ? 8.492 16.734 -0.947 1 96.44 56 ILE B N 1
ATOM 1305 C CA . ILE B 1 56 ? 8.242 15.375 -1.406 1 96.44 56 ILE B CA 1
ATOM 1306 C C . ILE B 1 56 ? 9.516 14.805 -2.027 1 96.44 56 ILE B C 1
ATOM 1308 O O . ILE B 1 56 ? 9.766 13.602 -1.937 1 96.44 56 ILE B O 1
ATOM 1312 N N . LYS B 1 57 ? 10.398 15.648 -2.6 1 92.81 57 LYS B N 1
ATOM 1313 C CA . LYS B 1 57 ? 11.695 15.188 -3.094 1 92.81 57 LYS B CA 1
ATOM 1314 C C . LYS B 1 57 ? 12.562 14.648 -1.957 1 92.81 57 LYS B C 1
ATOM 1316 O O . LYS B 1 57 ? 13.211 13.609 -2.104 1 92.81 57 LYS B O 1
ATOM 1321 N N . PHE B 1 58 ? 12.531 15.344 -0.782 1 91.88 58 PHE B N 1
ATOM 1322 C CA . PHE B 1 58 ? 13.312 14.945 0.383 1 91.88 58 PHE B CA 1
ATOM 1323 C C . PHE B 1 58 ? 12.859 13.578 0.894 1 91.88 58 PHE B C 1
ATOM 1325 O O . PHE B 1 58 ? 13.68 12.758 1.291 1 91.88 58 PHE B O 1
ATOM 1332 N N . PHE B 1 59 ? 11.609 13.312 0.761 1 91.06 59 PHE B N 1
ATOM 1333 C CA . PHE B 1 59 ? 11.039 12.062 1.258 1 91.06 59 PHE B CA 1
ATOM 1334 C C . PHE B 1 59 ? 10.945 11.031 0.143 1 91.06 59 PHE B C 1
ATOM 1336 O O . PHE B 1 59 ? 10.266 10.016 0.287 1 91.06 59 PHE B O 1
ATOM 1343 N N . GLU B 1 60 ? 11.539 11.344 -0.961 1 88.56 60 GLU B N 1
ATOM 1344 C CA . GLU B 1 60 ? 11.711 10.43 -2.082 1 88.56 60 GLU B CA 1
ATOM 1345 C C . GLU B 1 60 ? 10.359 9.992 -2.645 1 88.56 60 GLU B C 1
ATOM 1347 O O . GLU B 1 60 ? 10.164 8.812 -2.959 1 88.56 60 GLU B O 1
ATOM 1352 N N . VAL B 1 61 ? 9.43 10.93 -2.639 1 92.69 61 VAL B N 1
ATOM 1353 C CA . VAL B 1 61 ? 8.172 10.734 -3.355 1 92.69 61 VAL B CA 1
ATOM 1354 C C . VAL B 1 61 ? 8.242 11.422 -4.715 1 92.69 61 VAL B C 1
ATOM 1356 O O . VAL B 1 61 ? 8.461 12.633 -4.797 1 92.69 61 VAL B O 1
ATOM 1359 N N . ALA B 1 62 ? 8.109 10.594 -5.734 1 92.81 62 ALA B N 1
ATOM 1360 C CA . ALA B 1 62 ? 8.102 11.188 -7.07 1 92.81 62 ALA B CA 1
ATOM 1361 C C . ALA B 1 62 ? 6.988 12.227 -7.199 1 92.81 62 ALA B C 1
ATOM 1363 O O . ALA B 1 62 ? 5.871 12.016 -6.719 1 92.81 62 ALA B O 1
ATOM 1364 N N . LYS B 1 63 ? 7.348 13.383 -7.793 1 95.12 63 LYS B N 1
ATOM 1365 C CA . LYS B 1 63 ? 6.395 14.469 -7.969 1 95.12 63 LYS B CA 1
ATOM 1366 C C . LYS B 1 63 ? 5.121 13.984 -8.656 1 95.12 63 LYS B C 1
ATOM 1368 O O . LYS B 1 63 ? 4.012 14.273 -8.203 1 95.12 63 LYS B O 1
ATOM 1373 N N . SER B 1 64 ? 5.234 13.195 -9.797 1 95.06 64 SER B N 1
ATOM 1374 C CA . SER B 1 64 ? 4.086 12.695 -10.539 1 95.06 64 SER B CA 1
ATOM 1375 C C . SER B 1 64 ? 3.197 11.82 -9.664 1 95.06 64 SER B C 1
ATOM 1377 O O . SER B 1 64 ? 1.972 11.938 -9.703 1 95.06 64 SER B O 1
ATOM 1379 N N . LYS B 1 65 ? 3.793 11 -8.789 1 94.38 65 LYS B N 1
ATOM 1380 C CA . LYS B 1 65 ? 3.041 10.133 -7.883 1 94.38 65 LYS B CA 1
ATOM 1381 C C . LYS B 1 65 ? 2.305 10.961 -6.828 1 94.38 65 LYS B C 1
ATOM 1383 O O . LYS B 1 65 ? 1.127 10.719 -6.555 1 94.38 65 LYS B O 1
ATOM 1388 N N . ALA B 1 66 ? 3.02 11.93 -6.293 1 97.06 66 ALA B N 1
ATOM 1389 C CA . ALA B 1 66 ? 2.418 12.773 -5.262 1 97.06 66 ALA B CA 1
ATOM 1390 C C . ALA B 1 66 ? 1.179 13.484 -5.797 1 97.06 66 ALA B C 1
ATOM 1392 O O . ALA B 1 66 ? 0.135 13.508 -5.141 1 97.06 66 ALA B O 1
ATOM 1393 N N . TYR B 1 67 ? 1.319 14.07 -6.941 1 96.31 67 TYR B N 1
ATOM 1394 C CA . TYR B 1 67 ? 0.202 14.836 -7.473 1 96.31 67 TYR B CA 1
ATOM 1395 C C . TYR B 1 67 ? -0.939 13.922 -7.902 1 96.31 67 TYR B C 1
ATOM 1397 O O . TYR B 1 67 ? -2.111 14.297 -7.816 1 96.31 67 TYR B O 1
ATOM 1405 N N . THR B 1 68 ? -0.692 12.672 -8.352 1 96.88 68 THR B N 1
ATOM 1406 C CA . THR B 1 68 ? -1.73 11.672 -8.594 1 96.88 68 THR B CA 1
ATOM 1407 C C . THR B 1 68 ? -2.473 11.344 -7.297 1 96.88 68 THR B C 1
ATOM 1409 O O . THR B 1 68 ? -3.703 11.281 -7.281 1 96.88 68 THR B O 1
ATOM 1412 N N . TYR B 1 69 ? -1.692 11.125 -6.254 1 97.75 69 TYR B N 1
ATOM 1413 C CA . TYR B 1 69 ? -2.297 10.859 -4.953 1 97.75 69 TYR B CA 1
ATOM 1414 C C . TYR B 1 69 ? -3.223 12 -4.543 1 97.75 69 TYR B C 1
ATOM 1416 O O . TYR B 1 69 ? -4.344 11.758 -4.086 1 97.75 69 TYR B O 1
ATOM 1424 N N . LEU B 1 70 ? -2.789 13.234 -4.766 1 98.19 70 LEU B N 1
ATOM 1425 C CA . LEU B 1 70 ? -3.602 14.391 -4.402 1 98.19 70 LEU B CA 1
ATOM 1426 C C . LEU B 1 70 ? -4.887 14.43 -5.223 1 98.19 70 LEU B C 1
ATOM 1428 O O . LEU B 1 70 ? -5.969 14.672 -4.68 1 98.19 70 LEU B O 1
ATOM 1432 N N . LYS B 1 71 ? -4.723 14.156 -6.453 1 97.25 71 LYS B N 1
ATOM 1433 C CA . LYS B 1 71 ? -5.875 14.172 -7.352 1 97.25 71 LYS B CA 1
ATOM 1434 C C . LYS B 1 71 ? -6.91 13.133 -6.93 1 97.25 71 LYS B C 1
ATOM 1436 O O . LYS B 1 71 ? -8.102 13.438 -6.832 1 97.25 71 LYS B O 1
ATOM 1441 N N . ILE B 1 72 ? -6.547 11.961 -6.668 1 98.38 72 ILE B N 1
ATOM 1442 C CA . ILE B 1 72 ? -7.453 10.883 -6.281 1 98.38 72 ILE B CA 1
ATOM 1443 C C . ILE B 1 72 ? -8.102 11.211 -4.934 1 98.38 72 ILE B C 1
ATOM 1445 O O . ILE B 1 72 ? -9.312 11.062 -4.77 1 98.38 72 ILE B O 1
ATOM 1449 N N . TYR B 1 73 ? -7.297 11.672 -4.004 1 98.31 73 TYR B N 1
ATOM 1450 C CA . TYR B 1 73 ? -7.828 11.906 -2.664 1 98.31 73 TYR B CA 1
ATOM 1451 C C . TYR B 1 73 ? -8.836 13.047 -2.668 1 98.31 73 TYR B C 1
ATOM 1453 O O . TYR B 1 73 ? -9.805 13.031 -1.908 1 98.31 73 TYR B O 1
ATOM 1461 N N . GLU B 1 74 ? -8.625 14.008 -3.496 1 98.06 74 GLU B N 1
ATOM 1462 C CA . GLU B 1 74 ? -9.609 15.078 -3.641 1 98.06 74 GLU B CA 1
ATOM 1463 C C . GLU B 1 74 ? -10.961 14.531 -4.078 1 98.06 74 GLU B C 1
ATOM 1465 O O . GLU B 1 74 ? -12.008 15 -3.611 1 98.06 74 GLU B O 1
ATOM 1470 N N . LYS B 1 75 ? -10.922 13.539 -4.898 1 98 75 LYS B N 1
ATOM 1471 C CA . LYS B 1 75 ? -12.172 12.914 -5.336 1 98 75 LYS B CA 1
ATOM 1472 C C . LYS B 1 75 ? -12.805 12.117 -4.207 1 98 75 LYS B C 1
ATOM 1474 O O . LYS B 1 75 ? -14.031 12 -4.137 1 98 75 LYS B O 1
ATOM 1479 N N . VAL B 1 76 ? -12.039 11.555 -3.371 1 98.19 76 VAL B N 1
ATOM 1480 C CA . VAL B 1 76 ? -12.547 10.859 -2.189 1 98.19 76 VAL B CA 1
ATOM 1481 C C . VAL B 1 76 ? -13.258 11.859 -1.279 1 98.19 76 VAL B C 1
ATOM 1483 O O . VAL B 1 76 ? -14.383 11.609 -0.833 1 98.19 76 VAL B O 1
ATOM 1486 N N . LEU B 1 77 ? -12.594 12.969 -1.069 1 97.69 77 LEU B N 1
ATOM 1487 C CA . LEU B 1 77 ? -13.148 13.984 -0.176 1 97.69 77 LEU B CA 1
ATOM 1488 C C . LEU B 1 77 ? -14.453 14.547 -0.735 1 97.69 77 LEU B C 1
ATOM 1490 O O . LEU B 1 77 ? -15.367 14.883 0.024 1 97.69 77 LEU B O 1
ATOM 1494 N N . ASP B 1 78 ? -14.539 14.555 -2.016 1 97.12 78 ASP B N 1
ATOM 1495 C CA . ASP B 1 78 ? -15.734 15.062 -2.678 1 97.12 78 ASP B CA 1
ATOM 1496 C C . ASP B 1 78 ? -16.781 13.961 -2.832 1 97.12 78 ASP B C 1
ATOM 1498 O O . ASP B 1 78 ? -17.812 14.164 -3.473 1 97.12 78 ASP B O 1
ATOM 1502 N N . SER B 1 79 ? -16.531 12.727 -2.316 1 96.69 79 SER B N 1
ATOM 1503 C CA . SER B 1 79 ? -17.438 11.57 -2.316 1 96.69 79 SER B CA 1
ATOM 1504 C C . SER B 1 79 ? -17.703 11.086 -3.734 1 96.69 79 SER B C 1
ATOM 1506 O O . SER B 1 79 ? -18.734 10.469 -4 1 96.69 79 SER B O 1
ATOM 1508 N N . LYS B 1 80 ? -16.766 11.391 -4.613 1 97.06 80 LYS B N 1
ATOM 1509 C CA . LYS B 1 80 ? -16.891 10.906 -5.984 1 97.06 80 LYS B CA 1
ATOM 1510 C C . LYS B 1 80 ? -16.25 9.531 -6.133 1 97.06 80 LYS B C 1
ATOM 1512 O O . LYS B 1 80 ? -16.594 8.773 -7.039 1 97.06 80 LYS B O 1
ATOM 1517 N N . VAL B 1 81 ? -15.32 9.344 -5.332 1 97.69 81 VAL B N 1
ATOM 1518 C CA . VAL B 1 81 ? -14.656 8.039 -5.25 1 97.69 81 VAL B CA 1
ATOM 1519 C C . VAL B 1 81 ? -14.648 7.559 -3.801 1 97.69 81 VAL B C 1
ATOM 1521 O O . VAL B 1 81 ? -14.344 8.328 -2.887 1 97.69 81 VAL B O 1
ATOM 1524 N N . SER B 1 82 ? -15.023 6.32 -3.568 1 98 82 SER B N 1
ATOM 1525 C CA . SER B 1 82 ? -14.953 5.793 -2.209 1 98 82 SER B CA 1
ATOM 1526 C C . SER B 1 82 ? -13.656 5.027 -1.977 1 98 82 SER B C 1
ATOM 1528 O O . SER B 1 82 ? -13.102 4.441 -2.908 1 98 82 SER B O 1
ATOM 1530 N N . ILE B 1 83 ? -13.297 4.949 -0.751 1 97.81 83 ILE B N 1
ATOM 1531 C CA . ILE B 1 83 ? -12.125 4.188 -0.335 1 97.81 83 ILE B CA 1
ATOM 1532 C C . ILE B 1 83 ? -12.328 2.709 -0.663 1 97.81 83 ILE B C 1
ATOM 1534 O O . ILE B 1 83 ? -11.398 2.033 -1.108 1 97.81 83 ILE B O 1
ATOM 1538 N N . ASP B 1 84 ? -13.594 2.219 -0.516 1 97.31 84 ASP B N 1
ATOM 1539 C CA . ASP B 1 84 ? -13.906 0.822 -0.801 1 97.31 84 ASP B CA 1
ATOM 1540 C C . ASP B 1 84 ? -13.695 0.504 -2.281 1 97.31 84 ASP B C 1
ATOM 1542 O O . ASP B 1 84 ? -13.219 -0.578 -2.627 1 97.31 84 ASP B O 1
ATOM 1546 N N . LYS B 1 85 ? -14.094 1.404 -3.141 1 97.44 85 LYS B N 1
ATOM 1547 C CA . LYS B 1 85 ? -13.875 1.211 -4.57 1 97.44 85 LYS B CA 1
ATOM 1548 C C . LYS B 1 85 ? -12.391 1.157 -4.902 1 97.44 85 LYS B C 1
ATOM 1550 O O . LYS B 1 85 ? -11.961 0.338 -5.715 1 97.44 85 LYS B O 1
ATOM 1555 N N . ILE B 1 86 ? -11.594 2.008 -4.246 1 98 86 ILE B N 1
ATOM 1556 C CA . ILE B 1 86 ? -10.148 2.012 -4.465 1 98 86 ILE B CA 1
ATOM 1557 C C . ILE B 1 86 ? -9.562 0.653 -4.086 1 98 86 ILE B C 1
ATOM 1559 O O . ILE B 1 86 ? -8.766 0.083 -4.832 1 98 86 ILE B O 1
ATOM 1563 N N . LYS B 1 87 ? -10.016 0.106 -2.977 1 96.5 87 LYS B N 1
ATOM 1564 C CA . LYS B 1 87 ? -9.516 -1.178 -2.494 1 96.5 87 LYS B CA 1
ATOM 1565 C C . LYS B 1 87 ? -9.914 -2.311 -3.436 1 96.5 87 LYS B C 1
ATOM 1567 O O . LYS B 1 87 ? -9.164 -3.271 -3.613 1 96.5 87 LYS B O 1
ATOM 1572 N N . LYS B 1 88 ? -11.062 -2.158 -4.039 1 95.31 88 LYS B N 1
ATOM 1573 C CA . LYS B 1 88 ? -11.609 -3.219 -4.883 1 95.31 88 LYS B CA 1
ATOM 1574 C C . LYS B 1 88 ? -10.961 -3.215 -6.262 1 95.31 88 LYS B C 1
ATOM 1576 O O . LYS B 1 88 ? -10.633 -4.273 -6.801 1 95.31 88 LYS B O 1
ATOM 1581 N N . VAL B 1 89 ? -10.664 -2.045 -6.836 1 94.5 89 VAL B N 1
ATOM 1582 C CA . VAL B 1 89 ? -10.32 -2.061 -8.25 1 94.5 89 VAL B CA 1
ATOM 1583 C C . VAL B 1 89 ? -8.891 -1.562 -8.445 1 94.5 89 VAL B C 1
ATOM 1585 O O . VAL B 1 89 ? -8.312 -1.708 -9.523 1 94.5 89 VAL B O 1
ATOM 1588 N N . GLY B 1 90 ? -8.266 -0.876 -7.418 1 93.75 90 GLY B N 1
ATOM 1589 C CA . GLY B 1 90 ? -6.891 -0.405 -7.5 1 93.75 90 GLY B CA 1
ATOM 1590 C C . GLY B 1 90 ? -6.781 1.022 -8 1 93.75 90 GLY B C 1
ATOM 1591 O O . GLY B 1 90 ? -7.738 1.573 -8.547 1 93.75 90 GLY B O 1
ATOM 1592 N N . LEU B 1 91 ? -5.637 1.659 -7.828 1 95.12 91 LEU B N 1
ATOM 1593 C CA . LEU B 1 91 ? -5.422 3.076 -8.102 1 95.12 91 LEU B CA 1
ATOM 1594 C C . LEU B 1 91 ? -5.355 3.336 -9.602 1 95.12 91 LEU B C 1
ATOM 1596 O O . LEU B 1 91 ? -5.82 4.375 -10.078 1 95.12 91 LEU B O 1
ATOM 1600 N N . LYS B 1 92 ? -4.754 2.404 -10.305 1 91.56 92 LYS B N 1
ATOM 1601 C CA . LYS B 1 92 ? -4.633 2.596 -11.742 1 91.56 92 LYS B CA 1
ATOM 1602 C C . LYS B 1 92 ? -6.004 2.734 -12.398 1 91.56 92 LYS B C 1
ATOM 1604 O O . LYS B 1 92 ? -6.219 3.637 -13.211 1 91.56 92 LYS B O 1
ATOM 1609 N N . ARG B 1 93 ? -6.898 1.858 -12 1 94.31 93 ARG B N 1
ATOM 1610 C CA . ARG B 1 93 ? -8.25 1.899 -12.562 1 94.31 93 ARG B CA 1
ATOM 1611 C C . ARG B 1 93 ? -8.984 3.164 -12.125 1 94.31 93 ARG B C 1
ATOM 1613 O O . ARG B 1 93 ? -9.68 3.787 -12.922 1 94.31 93 ARG B O 1
ATOM 1620 N N . ILE B 1 94 ? -8.781 3.605 -10.898 1 97.25 94 ILE B N 1
ATOM 1621 C CA . ILE B 1 94 ? -9.422 4.805 -10.375 1 97.25 94 ILE B CA 1
ATOM 1622 C C . ILE B 1 94 ? -8.938 6.027 -11.148 1 97.25 94 ILE B C 1
ATOM 1624 O O . ILE B 1 94 ? -9.734 6.887 -11.539 1 97.25 94 ILE B O 1
ATOM 1628 N N . LEU B 1 95 ? -7.648 6.098 -11.422 1 95.5 95 LEU B N 1
ATOM 1629 C CA . LEU B 1 95 ? -7.074 7.219 -12.156 1 95.5 95 LEU B CA 1
ATOM 1630 C C . LEU B 1 95 ? -7.641 7.285 -13.57 1 95.5 95 LEU B C 1
ATOM 1632 O O . LEU B 1 95 ? -7.988 8.367 -14.062 1 95.5 95 LEU B O 1
ATOM 1636 N N . LYS B 1 96 ? -7.793 6.156 -14.172 1 95.19 96 LYS B N 1
ATOM 1637 C CA . LYS B 1 96 ? -8.383 6.098 -15.508 1 95.19 96 LYS B CA 1
ATOM 1638 C C . LYS B 1 96 ? -9.82 6.605 -15.5 1 95.19 96 LYS B C 1
ATOM 1640 O O . LYS B 1 96 ? -10.234 7.344 -16.391 1 95.19 96 LYS B O 1
ATOM 1645 N N . ASP B 1 97 ? -10.531 6.211 -14.508 1 94.62 97 ASP B N 1
ATOM 1646 C CA . ASP B 1 97 ? -11.922 6.633 -14.375 1 94.62 97 ASP B CA 1
ATOM 1647 C C . ASP B 1 97 ? -12.023 8.141 -14.188 1 94.62 97 ASP B C 1
ATOM 1649 O O . ASP B 1 97 ? -12.914 8.789 -14.758 1 94.62 97 ASP B O 1
ATOM 1653 N N . ILE B 1 98 ? -11.133 8.68 -13.43 1 94.25 98 ILE B N 1
ATOM 1654 C CA . ILE B 1 98 ? -11.133 10.109 -13.133 1 94.25 98 ILE B CA 1
ATOM 1655 C C . ILE B 1 98 ? -10.758 10.891 -14.391 1 94.25 98 ILE B C 1
ATOM 1657 O O . ILE B 1 98 ? -11.375 11.914 -14.703 1 94.25 98 ILE B O 1
ATOM 1661 N N . GLU B 1 99 ? -9.773 10.453 -15.109 1 91.31 99 GLU B N 1
ATOM 1662 C CA . GLU B 1 99 ? -9.281 11.156 -16.281 1 91.31 99 GLU B CA 1
ATOM 1663 C C . GLU B 1 99 ? -10.219 10.977 -17.469 1 91.31 99 GLU B C 1
ATOM 1665 O O . GLU B 1 99 ? -10.312 11.852 -18.344 1 91.31 99 GLU B O 1
ATOM 1670 N N . GLY B 1 100 ? -10.828 9.734 -17.562 1 83.56 100 GLY B N 1
ATOM 1671 C CA . GLY B 1 100 ? -11.828 9.547 -18.594 1 83.56 100 GLY B CA 1
ATOM 1672 C C . GLY B 1 100 ? -13.055 10.414 -18.406 1 83.56 100 GLY B C 1
ATOM 1673 O O . GLY B 1 100 ? -13.742 10.75 -19.375 1 83.56 100 GLY B O 1
ATOM 1674 N N . LYS B 1 101 ? -13.406 10.602 -17.234 1 71.12 101 LYS B N 1
ATOM 1675 C CA . LYS B 1 101 ? -14.562 11.453 -16.969 1 71.12 101 LYS B CA 1
ATOM 1676 C C . LYS B 1 101 ? -14.258 12.906 -17.328 1 71.12 101 LYS B C 1
ATOM 1678 O O . LYS B 1 101 ? -15.172 13.68 -17.641 1 71.12 101 LYS B O 1
ATOM 1683 N N . ASN B 1 102 ? -12.93 13.297 -17.297 1 58.72 102 ASN B N 1
ATOM 1684 C CA . ASN B 1 102 ? -12.57 14.672 -17.609 1 58.72 102 ASN B CA 1
ATOM 1685 C C . ASN B 1 102 ? -12.336 14.859 -19.109 1 58.72 102 ASN B C 1
ATOM 1687 O O . ASN B 1 102 ? -12.102 15.977 -19.562 1 58.72 102 ASN B O 1
ATOM 1691 N N . SER B 1 103 ? -12.281 13.742 -19.844 1 51.88 103 SER B N 1
ATOM 1692 C CA . SER B 1 103 ? -12.172 13.922 -21.281 1 51.88 103 SER B CA 1
ATOM 1693 C C . SER B 1 103 ? -13.539 14.078 -21.938 1 51.88 103 SER B C 1
ATOM 1695 O O . SER B 1 103 ? -14.539 13.555 -21.422 1 51.88 103 SER B O 1
#

InterPro domains:
  IPR002596 Plasmid partition protein [NF033725] (12-102)
  IPR058550 Plasmid partition protein, putative, N-terminal domain [PF01672] (7-102)

Foldseek 3Di:
DDPVVVVVVVVVVVVVVLVVLLVVLVVLLVLLVVLLVCQVVVVVVVVVDPHSVRVCVVVVHDPVSSVLSPVLVVCCVVVVDPSVNCSVPHSVVSSCVSVVVVD/DDPVVVVVVVVVVVVVVLVVLLVVLVVLLVLLVVLLVCQVVVVVVVVVDPHSVRVCVVVVHDPVSSVLSPVLVVCCVVVNDPSVNCSVPHSVVSSCVSVVVVD

pLDDT: mean 94.14, std 7.1, range [51.88, 98.44]